Protein AF-0000000067515926 (afdb_homodimer)

Structure (mmCIF, N/CA/C/O backbone):
data_AF-0000000067515926-model_v1
#
loop_
_entity.id
_entity.type
_entity.pdbx_description
1 polymer 'PilT protein'
#
loop_
_atom_site.group_PDB
_atom_site.id
_atom_site.type_symbol
_atom_site.label_atom_id
_atom_site.label_alt_id
_atom_site.label_comp_id
_atom_site.label_asym_id
_atom_site.label_entity_id
_atom_site.label_seq_id
_atom_site.pdbx_PDB_ins_code
_atom_site.Cartn_x
_atom_site.Cartn_y
_atom_site.Cartn_z
_atom_site.occupancy
_atom_site.B_iso_or_equiv
_atom_site.auth_seq_id
_atom_site.auth_comp_id
_atom_site.auth_asym_id
_atom_site.auth_atom_id
_atom_site.pdbx_PDB_model_num
ATOM 1 N N . MET A 1 1 ? -47.188 8.523 -15.188 1 33.34 1 MET A N 1
ATOM 2 C CA . MET A 1 1 ? -45.969 7.988 -15.773 1 33.34 1 MET A CA 1
ATOM 3 C C . MET A 1 1 ? -44.781 8.164 -14.82 1 33.34 1 MET A C 1
ATOM 5 O O . MET A 1 1 ? -44.312 9.281 -14.609 1 33.34 1 MET A O 1
ATOM 9 N N . ARG A 1 2 ? -44.75 7.379 -13.656 1 42 2 ARG A N 1
ATOM 10 C CA . ARG A 1 2 ? -43.719 7.395 -12.617 1 42 2 ARG A CA 1
ATOM 11 C C . ARG A 1 2 ? -42.375 7.059 -13.195 1 42 2 ARG A C 1
ATOM 13 O O . ARG A 1 2 ? -42.188 6.035 -13.867 1 42 2 ARG A O 1
ATOM 20 N N . CYS A 1 3 ? -41.5 8.039 -13.547 1 39.59 3 CYS A N 1
ATOM 21 C CA . CYS A 1 3 ? -40.125 7.938 -14.008 1 39.59 3 CYS A CA 1
ATOM 22 C C . CYS A 1 3 ? -39.281 7.125 -13.031 1 39.59 3 CYS A C 1
ATOM 24 O O . CYS A 1 3 ? -39.094 7.52 -11.875 1 39.59 3 CYS A O 1
ATOM 26 N N . LEU A 1 4 ? -39.25 5.848 -13.078 1 40.62 4 LEU A N 1
ATOM 27 C CA . LEU A 1 4 ? -38.375 4.941 -12.344 1 40.62 4 LEU A CA 1
ATOM 28 C C . LEU A 1 4 ? -36.938 5.27 -12.609 1 40.62 4 LEU A C 1
ATOM 30 O O . LEU A 1 4 ? -36.438 5.109 -13.734 1 40.62 4 LEU A O 1
ATOM 34 N N . TRP A 1 5 ? -36.344 6.309 -11.992 1 41.41 5 TRP A N 1
ATOM 35 C CA . TRP A 1 5 ? -34.938 6.637 -12.039 1 41.41 5 TRP A CA 1
ATOM 36 C C . TRP A 1 5 ? -34.094 5.457 -11.578 1 41.41 5 TRP A C 1
ATOM 38 O O . TRP A 1 5 ? -34.219 4.996 -10.438 1 41.41 5 TRP A O 1
ATOM 48 N N . LEU A 1 6 ? -33.688 4.586 -12.477 1 37 6 LEU A N 1
ATOM 49 C CA . LEU A 1 6 ? -32.75 3.498 -12.281 1 37 6 LEU A CA 1
ATOM 50 C C . LEU A 1 6 ? -31.422 4.023 -11.742 1 37 6 LEU A C 1
ATOM 52 O O . LEU A 1 6 ? -30.734 4.797 -12.414 1 37 6 LEU A O 1
ATOM 56 N N . VAL A 1 7 ? -31.266 4.152 -10.508 1 36.84 7 VAL A N 1
ATOM 57 C CA . VAL A 1 7 ? -29.984 4.445 -9.859 1 36.84 7 VAL A CA 1
ATOM 58 C C . VAL A 1 7 ? -28.984 3.352 -10.195 1 36.84 7 VAL A C 1
ATOM 60 O O . VAL A 1 7 ? -29.125 2.205 -9.766 1 36.84 7 VAL A O 1
ATOM 63 N N . LEU A 1 8 ? -28.453 3.367 -11.406 1 33.5 8 LEU A N 1
ATOM 64 C CA . LEU A 1 8 ? -27.312 2.529 -11.727 1 33.5 8 LEU A CA 1
ATOM 65 C C . LEU A 1 8 ? -26.172 2.768 -10.742 1 33.5 8 LEU A C 1
ATOM 67 O O . LEU A 1 8 ? -25.516 3.818 -10.781 1 33.5 8 LEU A O 1
ATOM 71 N N . ALA A 1 9 ? -26.25 2.35 -9.516 1 35.91 9 ALA A N 1
ATOM 72 C CA . ALA A 1 9 ? -25.188 2.336 -8.508 1 35.91 9 ALA A CA 1
ATOM 73 C C . ALA A 1 9 ? -23.859 1.909 -9.117 1 35.91 9 ALA A C 1
ATOM 75 O O . ALA A 1 9 ? -23.781 0.909 -9.836 1 35.91 9 ALA A O 1
ATOM 76 N N . LEU A 1 10 ? -22.906 2.742 -9.383 1 37.09 10 LEU A N 1
ATOM 77 C CA . LEU A 1 10 ? -21.5 2.719 -9.766 1 37.09 10 LEU A CA 1
ATOM 78 C C . LEU A 1 10 ? -20.75 1.61 -9.031 1 37.09 10 LEU A C 1
ATOM 80 O O . LEU A 1 10 ? -19.969 1.884 -8.125 1 37.09 10 LEU A O 1
ATOM 84 N N . SER A 1 11 ? -21.312 0.416 -8.688 1 39.16 11 SER A N 1
ATOM 85 C CA . SER A 1 11 ? -20.688 -0.788 -8.141 1 39.16 11 SER A CA 1
ATOM 86 C C . SER A 1 11 ? -19.578 -1.301 -9.062 1 39.16 11 SER A C 1
ATOM 88 O O . SER A 1 11 ? -19.062 -2.396 -8.859 1 39.16 11 SER A O 1
ATOM 90 N N . ALA A 1 12 ? -19.203 -0.653 -10.086 1 38.06 12 ALA A N 1
ATOM 91 C CA . ALA A 1 12 ? -18.469 -1.291 -11.164 1 38.06 12 ALA A CA 1
ATOM 92 C C . ALA A 1 12 ? -17.047 -1.634 -10.719 1 38.06 12 ALA A C 1
ATOM 94 O O . ALA A 1 12 ? -16.516 -2.693 -11.07 1 38.06 12 ALA A O 1
ATOM 95 N N . PRO A 1 13 ? -16.328 -0.719 -10.188 1 44.69 13 PRO A N 1
ATOM 96 C CA . PRO A 1 13 ? -14.906 -1.067 -10.07 1 44.69 13 PRO A CA 1
ATOM 97 C C . PRO A 1 13 ? -14.664 -2.264 -9.156 1 44.69 13 PRO A C 1
ATOM 99 O O . PRO A 1 13 ? -13.781 -3.082 -9.422 1 44.69 13 PRO A O 1
ATOM 102 N N . MET A 1 14 ? -15.367 -2.338 -8.023 1 48.22 14 MET A N 1
ATOM 103 C CA . MET A 1 14 ? -15.219 -3.484 -7.133 1 48.22 14 MET A CA 1
ATOM 104 C C . MET A 1 14 ? -15.625 -4.777 -7.832 1 48.22 14 MET A C 1
ATOM 106 O O . MET A 1 14 ? -15.008 -5.824 -7.625 1 48.22 14 MET A O 1
ATOM 110 N N . GLN A 1 15 ? -16.641 -4.695 -8.688 1 47.97 15 GLN A N 1
ATOM 111 C CA . GLN A 1 15 ? -17.125 -5.891 -9.375 1 47.97 15 GLN A CA 1
ATOM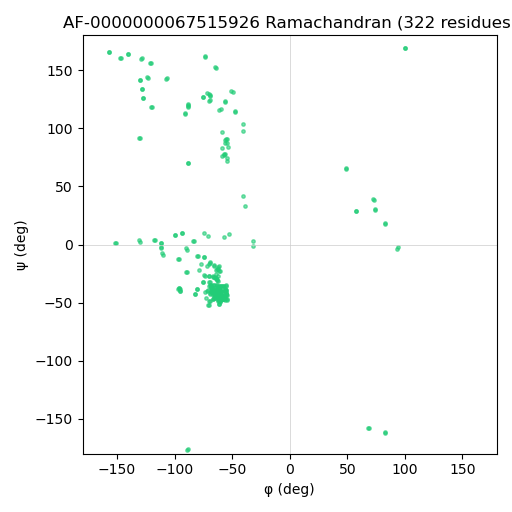 112 C C . GLN A 1 15 ? -16.094 -6.406 -10.367 1 47.97 15 GLN A C 1
ATOM 114 O O . GLN A 1 15 ? -15.867 -7.613 -10.469 1 47.97 15 GLN A O 1
ATOM 119 N N . ALA A 1 16 ? -15.469 -5.496 -11.039 1 49.69 16 ALA A N 1
ATOM 120 C CA . ALA A 1 16 ? -14.477 -5.91 -12.023 1 49.69 16 ALA A CA 1
ATOM 121 C C . ALA A 1 16 ? -13.281 -6.574 -11.344 1 49.69 16 ALA A C 1
ATOM 123 O O . ALA A 1 16 ? -12.75 -7.574 -11.844 1 49.69 16 ALA A O 1
ATOM 124 N N . SER A 1 17 ? -13.047 -6.172 -10.055 1 64.81 17 SER A N 1
ATOM 125 C CA . SER A 1 17 ? -11.93 -6.773 -9.32 1 64.81 17 SER A CA 1
ATOM 126 C C . SER A 1 17 ? -12.266 -8.195 -8.883 1 64.81 17 SER A C 1
ATOM 128 O O . SER A 1 17 ? -11.414 -9.086 -8.969 1 64.81 17 SER A O 1
ATOM 130 N N . ALA A 1 18 ? -13.484 -8.398 -8.742 1 78.19 18 ALA A N 1
ATOM 131 C CA . ALA A 1 18 ? -13.883 -9.719 -8.242 1 78.19 18 ALA A CA 1
ATOM 132 C C . ALA A 1 18 ? -13.758 -10.773 -9.344 1 78.19 18 ALA A C 1
ATOM 134 O O . ALA A 1 18 ? -13.336 -11.898 -9.078 1 78.19 18 ALA A O 1
ATOM 135 N N . PHE A 1 19 ? -13.969 -10.438 -10.562 1 86.69 19 PHE A N 1
ATOM 136 C CA . PHE A 1 19 ? -13.898 -11.359 -11.688 1 86.69 19 PHE A CA 1
ATOM 137 C C . PHE A 1 19 ? -12.461 -11.812 -11.93 1 86.69 19 PHE A C 1
ATOM 139 O O . PHE A 1 19 ? -12.219 -12.992 -12.195 1 86.69 19 PHE A O 1
ATOM 146 N N . CYS A 1 20 ? -11.5 -10.992 -11.75 1 95.31 20 CYS A N 1
ATOM 147 C CA . CYS A 1 20 ? -10.102 -11.328 -11.977 1 95.31 20 CYS A CA 1
ATOM 148 C C . CYS A 1 20 ? -9.625 -12.367 -10.969 1 95.31 20 CYS A C 1
ATOM 150 O O . CYS A 1 20 ? -8.898 -13.297 -11.328 1 95.31 20 CYS A O 1
ATOM 152 N N . PHE A 1 21 ? -10.094 -12.234 -9.758 1 98 21 PHE A N 1
ATOM 153 C CA . PHE A 1 21 ? -9.695 -13.172 -8.719 1 98 21 PHE A CA 1
ATOM 154 C C . PHE A 1 21 ? -10.344 -14.539 -8.945 1 98 21 PHE A C 1
ATOM 156 O O . PHE A 1 21 ? -9.711 -15.57 -8.719 1 98 21 PHE A O 1
ATOM 163 N N . GLN A 1 22 ? -11.578 -14.562 -9.344 1 97.56 22 GLN A N 1
ATOM 164 C CA . GLN A 1 22 ? -12.273 -15.812 -9.625 1 97.56 22 GLN A CA 1
ATOM 165 C C . GLN A 1 22 ? -11.578 -16.578 -10.75 1 97.56 22 GLN A C 1
ATOM 167 O O . GLN A 1 22 ? -11.336 -17.781 -10.633 1 97.56 22 GLN A O 1
ATOM 172 N N . GLU A 1 23 ? -11.281 -15.922 -11.812 1 97.75 23 GLU A N 1
ATOM 173 C CA . GLU A 1 23 ? -10.633 -16.562 -12.953 1 97.75 23 GLU A CA 1
ATOM 174 C C . GLU A 1 23 ? -9.258 -17.109 -12.578 1 97.75 23 GLU A C 1
ATOM 176 O O . GLU A 1 23 ? -8.906 -18.219 -12.953 1 97.75 23 GLU A O 1
ATOM 181 N N . ALA A 1 24 ? -8.492 -16.328 -11.859 1 98.44 24 ALA A N 1
ATOM 182 C CA . ALA A 1 24 ? -7.16 -16.766 -11.438 1 98.44 24 ALA A CA 1
ATOM 183 C C . ALA A 1 24 ? -7.242 -17.969 -10.5 1 98.44 24 ALA A C 1
ATOM 185 O O . ALA A 1 24 ? -6.457 -18.906 -10.625 1 98.44 24 ALA A O 1
ATOM 186 N N . GLY A 1 25 ? -8.18 -17.844 -9.562 1 98.31 25 GLY A N 1
ATOM 187 C CA . GLY A 1 25 ? -8.383 -18.969 -8.664 1 98.31 25 GLY A CA 1
ATOM 188 C C . GLY A 1 25 ? -8.688 -20.266 -9.383 1 98.31 25 GLY A C 1
ATOM 189 O O . GLY A 1 25 ? -8.133 -21.312 -9.047 1 98.31 25 GLY A O 1
ATOM 190 N N . GLN A 1 26 ? -9.562 -20.172 -10.32 1 97.75 26 GLN A N 1
ATOM 191 C CA . GLN A 1 26 ? -9.93 -21.344 -11.109 1 97.75 26 GLN A CA 1
ATOM 192 C C . GLN A 1 26 ? -8.727 -21.891 -11.883 1 97.75 26 GLN A C 1
ATOM 194 O O . GLN A 1 26 ? -8.492 -23.094 -11.906 1 97.75 26 GLN A O 1
ATOM 199 N N . ARG A 1 27 ? -7.977 -21.078 -12.43 1 98.25 27 ARG A N 1
ATOM 200 C CA . ARG A 1 27 ? -6.859 -21.484 -13.281 1 98.25 27 ARG A CA 1
ATOM 201 C C . ARG A 1 27 ? -5.773 -22.172 -12.469 1 98.25 27 ARG A C 1
ATOM 203 O O . ARG A 1 27 ? -5.195 -23.172 -12.914 1 98.25 27 ARG A O 1
ATOM 210 N N . TYR A 1 28 ? -5.543 -21.672 -11.266 1 98.44 28 TYR A N 1
ATOM 211 C CA . TYR A 1 28 ? -4.367 -22.141 -10.547 1 98.44 28 TYR A CA 1
ATOM 212 C C . TYR A 1 28 ? -4.766 -22.969 -9.328 1 98.44 28 TYR A C 1
ATOM 214 O O . TYR A 1 28 ? -3.91 -23.375 -8.539 1 98.44 28 TYR A O 1
ATOM 222 N N . GLY A 1 29 ? -6.047 -23.141 -9.141 1 97.38 29 GLY A N 1
ATOM 223 C CA . GLY A 1 29 ? -6.52 -24 -8.07 1 97.38 29 GLY A CA 1
ATOM 224 C C . GLY A 1 29 ? -6.332 -23.406 -6.695 1 97.38 29 GLY A C 1
ATOM 225 O O . GLY A 1 29 ? -5.922 -24.094 -5.758 1 97.38 29 GLY A O 1
ATOM 226 N N . VAL A 1 30 ? -6.562 -22.109 -6.598 1 97.62 30 VAL A N 1
ATOM 227 C CA . VAL A 1 30 ? -6.453 -21.422 -5.32 1 97.62 30 VAL A CA 1
ATOM 228 C C . VAL A 1 30 ? -7.766 -20.703 -5.008 1 97.62 30 VAL A C 1
ATOM 230 O O . VAL A 1 30 ? -8.461 -20.25 -5.914 1 97.62 30 VAL A O 1
ATOM 233 N N . ASP A 1 31 ? -8.141 -20.672 -3.775 1 97.12 31 ASP A N 1
ATOM 234 C CA . ASP A 1 31 ? -9.344 -19.984 -3.336 1 97.12 31 ASP A CA 1
ATOM 235 C C . ASP A 1 31 ? -9.328 -18.516 -3.756 1 97.12 31 ASP A C 1
ATOM 237 O O . ASP A 1 31 ? -8.445 -17.75 -3.348 1 97.12 31 ASP A O 1
ATOM 241 N N . PRO A 1 32 ? -10.352 -18.094 -4.5 1 97.69 32 PRO A N 1
ATOM 242 C CA . PRO A 1 32 ? -10.359 -16.703 -4.965 1 97.69 32 PRO A CA 1
ATOM 243 C C . PRO A 1 32 ? -10.43 -15.695 -3.82 1 97.69 32 PRO A C 1
ATOM 245 O O . PRO A 1 32 ? -9.883 -14.594 -3.926 1 97.69 32 PRO A O 1
ATOM 248 N N . VAL A 1 33 ? -11.078 -16.062 -2.705 1 97.69 33 VAL A N 1
ATOM 249 C CA . VAL A 1 33 ? -11.164 -15.164 -1.559 1 97.69 33 VAL A CA 1
ATOM 250 C C . VAL A 1 33 ? -9.781 -15.008 -0.917 1 97.69 33 VAL A C 1
ATOM 252 O O . VAL A 1 33 ? -9.43 -13.93 -0.437 1 97.69 33 VAL A O 1
AT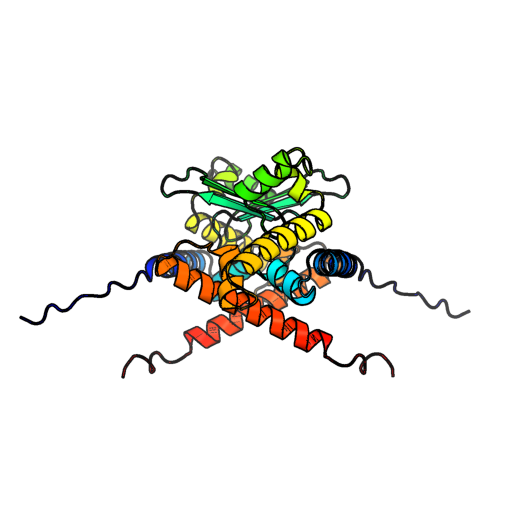OM 255 N N . LEU A 1 34 ? -9.055 -16.062 -0.942 1 98.19 34 LEU A N 1
ATOM 256 C CA . LEU A 1 34 ? -7.684 -15.992 -0.44 1 98.19 34 LEU A CA 1
ATOM 257 C C . LEU A 1 34 ? -6.828 -15.078 -1.307 1 98.19 34 LEU A C 1
ATOM 259 O O . LEU A 1 34 ? -6.051 -14.273 -0.788 1 98.19 34 LEU A O 1
ATOM 263 N N . LEU A 1 35 ? -6.965 -15.188 -2.613 1 98.44 35 LEU A N 1
ATOM 264 C CA . LEU A 1 35 ? -6.234 -14.305 -3.52 1 98.44 35 LEU A CA 1
ATOM 265 C C . LEU A 1 35 ? -6.602 -12.844 -3.273 1 98.44 35 LEU A C 1
ATOM 267 O O . LEU A 1 35 ? -5.73 -11.977 -3.268 1 98.44 35 LEU A O 1
ATOM 271 N N . GLN A 1 36 ? -7.855 -12.648 -3.057 1 97.88 36 GLN A N 1
ATOM 272 C CA . GLN A 1 36 ? -8.312 -11.297 -2.754 1 97.88 36 GLN A CA 1
ATOM 273 C C . GLN A 1 36 ? -7.695 -10.789 -1.453 1 97.88 36 GLN A C 1
ATOM 275 O O . GLN A 1 36 ? -7.266 -9.633 -1.372 1 97.88 36 GLN A O 1
ATOM 280 N N . ALA A 1 37 ? -7.652 -11.625 -0.453 1 97.75 37 ALA A N 1
ATOM 281 C CA . ALA A 1 37 ? -7.055 -11.258 0.828 1 97.75 37 ALA A CA 1
ATOM 282 C C . ALA A 1 37 ? -5.582 -10.883 0.66 1 97.75 37 ALA A C 1
ATOM 284 O O . ALA A 1 37 ? -5.113 -9.906 1.25 1 97.75 37 ALA A O 1
ATOM 285 N N . ILE A 1 38 ? -4.91 -11.625 -0.164 1 98.31 38 ILE A N 1
ATOM 286 C CA . ILE A 1 38 ? -3.506 -11.336 -0.432 1 98.31 38 ILE A CA 1
ATOM 287 C C . ILE A 1 38 ? -3.385 -10 -1.16 1 98.31 38 ILE A C 1
ATOM 289 O O . ILE A 1 38 ? -2.547 -9.172 -0.807 1 98.31 38 ILE A O 1
ATOM 293 N N . GLY A 1 39 ? -4.176 -9.766 -2.182 1 97.31 39 GLY A N 1
ATOM 294 C CA . GLY A 1 39 ? -4.156 -8.484 -2.883 1 97.31 39 GLY A CA 1
ATOM 295 C C . GLY A 1 39 ? -4.371 -7.297 -1.968 1 97.31 39 GLY A C 1
ATOM 296 O O . GLY A 1 39 ? -3.695 -6.277 -2.1 1 97.31 39 GLY A O 1
ATOM 297 N N . ILE A 1 40 ? -5.332 -7.418 -1.052 1 94.31 40 ILE A N 1
ATOM 298 C CA . ILE A 1 40 ? -5.602 -6.367 -0.077 1 94.31 40 ILE A CA 1
ATOM 299 C C . ILE A 1 40 ? -4.375 -6.156 0.806 1 94.31 40 ILE A C 1
ATOM 301 O O . ILE A 1 40 ? -3.955 -5.02 1.031 1 94.31 40 ILE A O 1
ATOM 305 N N . GLN A 1 41 ? -3.814 -7.23 1.318 1 94.81 41 GLN A N 1
ATOM 306 C CA . GLN A 1 41 ? -2.625 -7.141 2.16 1 94.81 41 GLN A CA 1
ATOM 307 C C . GLN A 1 41 ? -1.466 -6.492 1.406 1 94.81 41 GLN A C 1
ATOM 309 O O . GLN A 1 41 ? -0.7 -5.719 1.981 1 94.81 41 GLN A O 1
ATOM 314 N N . GLU A 1 42 ? -1.378 -6.766 0.123 1 94.88 42 GLU A N 1
ATOM 315 C CA . GLU A 1 42 ? -0.223 -6.379 -0.683 1 94.88 42 GLU A CA 1
ATOM 316 C C . GLU A 1 42 ? -0.31 -4.918 -1.104 1 94.88 42 GLU A C 1
ATOM 318 O O . GLU A 1 42 ? 0.699 -4.207 -1.12 1 94.88 42 GLU A O 1
ATOM 323 N N . SER A 1 43 ? -1.503 -4.438 -1.426 1 93.88 43 SER A N 1
ATOM 324 C CA . SER A 1 43 ? -1.563 -3.111 -2.035 1 93.88 43 SER A CA 1
ATOM 325 C C . SER A 1 43 ? -2.885 -2.418 -1.723 1 93.88 43 SER A C 1
ATOM 327 O O . SER A 1 43 ? -3.145 -1.316 -2.211 1 93.88 43 SER A O 1
ATOM 329 N N . LYS A 1 44 ? -3.742 -3.055 -0.962 1 90.44 44 LYS A N 1
ATOM 330 C CA . LYS A 1 44 ? -5.121 -2.596 -0.827 1 90.44 44 LYS A CA 1
ATOM 331 C C . LYS A 1 44 ? -5.816 -2.535 -2.186 1 90.44 44 LYS A C 1
ATOM 333 O O . LYS A 1 44 ? -6.602 -1.622 -2.447 1 90.44 44 LYS A O 1
ATOM 338 N N . LEU A 1 45 ? -5.398 -3.398 -3.139 1 93.56 45 LEU A N 1
ATOM 339 C CA . LEU A 1 45 ? -5.98 -3.646 -4.453 1 93.56 45 LEU A CA 1
ATOM 340 C C . LEU A 1 45 ? -5.684 -2.492 -5.406 1 93.56 45 LEU A C 1
ATOM 342 O O . LEU A 1 45 ? -6.477 -2.207 -6.309 1 93.56 45 LEU A O 1
ATOM 346 N N . GLN A 1 46 ? -4.531 -1.81 -5.195 1 91.94 46 GLN A N 1
ATOM 347 C CA . GLN A 1 46 ? -4.164 -0.679 -6.043 1 91.94 46 GLN A CA 1
ATOM 348 C C . GLN A 1 46 ? -3.379 -1.141 -7.27 1 91.94 46 GLN A C 1
ATOM 350 O O . GLN A 1 46 ? -2.238 -1.59 -7.145 1 91.94 46 GLN A O 1
ATOM 355 N N . PRO A 1 47 ? -3.912 -0.901 -8.492 1 94.38 47 PRO A N 1
ATOM 356 C CA . PRO A 1 47 ? -3.229 -1.415 -9.68 1 94.38 47 PRO A CA 1
ATOM 357 C C . PRO A 1 47 ? -1.912 -0.695 -9.961 1 94.38 47 PRO A C 1
ATOM 359 O O . PRO A 1 47 ? -1.001 -1.276 -10.555 1 94.38 47 PRO A O 1
ATOM 362 N N . GLY A 1 48 ? -1.771 0.523 -9.555 1 95.19 48 GLY A N 1
ATOM 363 C CA . GLY A 1 48 ? -0.573 1.299 -9.836 1 95.19 48 GLY A CA 1
ATOM 364 C C . GLY A 1 48 ? 0.458 1.226 -8.727 1 95.19 48 GLY A C 1
ATOM 365 O O . GLY A 1 48 ? 1.468 1.932 -8.766 1 95.19 48 GLY A O 1
ATOM 366 N N . ALA A 1 49 ? 0.301 0.36 -7.75 1 96.19 49 ALA A N 1
ATOM 367 C CA . ALA A 1 49 ? 1.189 0.272 -6.598 1 96.19 49 ALA A CA 1
ATOM 368 C C . ALA A 1 49 ? 2.562 -0.261 -7 1 96.19 49 ALA A C 1
ATOM 370 O O . ALA A 1 49 ? 2.662 -1.282 -7.684 1 96.19 49 ALA A O 1
ATOM 371 N N . VAL A 1 50 ? 3.615 0.47 -6.621 1 97.44 50 VAL A N 1
ATOM 372 C CA . VAL A 1 50 ? 5.012 0.08 -6.801 1 97.44 50 VAL A CA 1
ATOM 373 C C . VAL A 1 50 ? 5.754 0.188 -5.469 1 97.44 50 VAL A C 1
ATOM 375 O O . VAL A 1 50 ? 5.562 1.149 -4.723 1 97.44 50 VAL A O 1
ATOM 378 N N . ASN A 1 51 ? 6.492 -0.774 -5.16 1 96.44 51 ASN A N 1
ATOM 379 C CA . ASN A 1 51 ? 7.344 -0.717 -3.979 1 96.44 51 ASN A CA 1
ATOM 380 C C . ASN A 1 51 ? 8.82 -0.875 -4.344 1 96.44 51 ASN A C 1
ATOM 382 O O . ASN A 1 51 ? 9.219 -1.901 -4.895 1 96.44 51 ASN A O 1
ATOM 386 N N . LEU A 1 52 ? 9.609 0.132 -4.059 1 95.81 52 LEU A N 1
ATOM 387 C CA . LEU A 1 52 ? 11.047 0.094 -4.301 1 95.81 52 LEU A CA 1
ATOM 388 C C . LEU A 1 52 ? 11.789 -0.435 -3.078 1 95.81 52 LEU A C 1
ATOM 390 O O . LEU A 1 52 ? 11.797 0.204 -2.023 1 95.81 52 LEU A O 1
ATOM 394 N N . ASN A 1 53 ? 12.375 -1.586 -3.201 1 92.56 53 ASN A N 1
ATOM 395 C CA . ASN A 1 53 ? 13.195 -2.166 -2.143 1 92.56 53 ASN A CA 1
ATOM 396 C C . ASN A 1 53 ? 14.648 -1.72 -2.25 1 92.56 53 ASN A C 1
ATOM 398 O O . ASN A 1 53 ? 15.312 -1.994 -3.25 1 92.56 53 ASN A O 1
ATOM 402 N N . ARG A 1 54 ? 15.117 -1.074 -1.201 1 90.56 54 ARG A N 1
ATOM 403 C CA . ARG A 1 54 ? 16.453 -0.475 -1.248 1 90.56 54 ARG A CA 1
ATOM 404 C C . ARG A 1 54 ? 17.359 -1.058 -0.165 1 90.56 54 ARG A C 1
ATOM 406 O O . ARG A 1 54 ? 16.859 -1.573 0.844 1 90.56 54 ARG A O 1
ATOM 413 N N . ASP A 1 55 ? 18.641 -0.957 -0.447 1 89.19 55 ASP A N 1
ATOM 414 C CA . ASP A 1 55 ? 19.594 -1.313 0.602 1 89.19 55 ASP A CA 1
ATOM 415 C C . ASP A 1 55 ? 19.922 -0.108 1.481 1 89.19 55 ASP A C 1
ATOM 417 O O . ASP A 1 55 ? 19.312 0.952 1.342 1 89.19 55 ASP A O 1
ATOM 421 N N . SER A 1 56 ? 20.844 -0.35 2.398 1 84.56 56 SER A N 1
ATOM 422 C CA . SER A 1 56 ? 21.156 0.663 3.398 1 84.56 56 SER A CA 1
ATOM 423 C C . SER A 1 56 ? 21.75 1.909 2.752 1 84.56 56 SER A C 1
ATOM 425 O O . SER A 1 56 ? 21.719 2.994 3.336 1 84.56 56 SER A O 1
ATOM 427 N N . SER A 1 57 ? 22.297 1.808 1.573 1 86.38 57 SER A N 1
ATOM 428 C CA . SER A 1 57 ? 22.906 2.941 0.878 1 86.38 57 SER A CA 1
ATOM 429 C C . SER A 1 57 ? 21.875 3.67 0.02 1 86.38 57 SER A C 1
ATOM 431 O O . SER A 1 57 ? 22.188 4.688 -0.604 1 86.38 57 SER A O 1
ATOM 433 N N . GLY A 1 58 ? 20.688 3.15 -0.037 1 85.69 58 GLY A N 1
ATOM 434 C CA . GLY A 1 58 ? 19.625 3.775 -0.821 1 85.69 58 GLY A CA 1
ATOM 435 C C . GLY A 1 58 ? 19.516 3.211 -2.225 1 85.69 58 GLY A C 1
ATOM 436 O O . GLY A 1 58 ? 18.641 3.609 -2.99 1 85.69 58 GLY A O 1
ATOM 437 N N . LYS A 1 59 ? 20.406 2.283 -2.541 1 90.88 59 LYS A N 1
ATOM 438 C CA . LYS A 1 59 ? 20.375 1.659 -3.861 1 90.88 59 LYS A CA 1
ATOM 439 C C . LYS A 1 59 ? 19.188 0.718 -3.992 1 90.88 59 LYS A C 1
ATOM 441 O O . LYS A 1 59 ? 18.922 -0.092 -3.1 1 90.88 59 LYS A O 1
ATOM 446 N N . VAL A 1 60 ? 18.391 0.837 -5.078 1 92.44 60 VAL A N 1
ATOM 447 C CA . VAL A 1 60 ? 17.25 -0.033 -5.312 1 92.44 60 VAL A CA 1
ATOM 448 C C . VAL A 1 60 ? 17.734 -1.442 -5.648 1 92.44 60 VAL A C 1
ATOM 450 O O . VAL A 1 60 ? 18.469 -1.638 -6.621 1 92.44 60 VAL A O 1
ATOM 453 N N . LEU A 1 61 ? 17.266 -2.377 -4.875 1 92.81 61 LEU A N 1
ATOM 454 C CA . LEU A 1 61 ? 17.625 -3.777 -5.066 1 92.81 61 LEU A CA 1
ATOM 455 C C . LEU A 1 61 ? 16.578 -4.5 -5.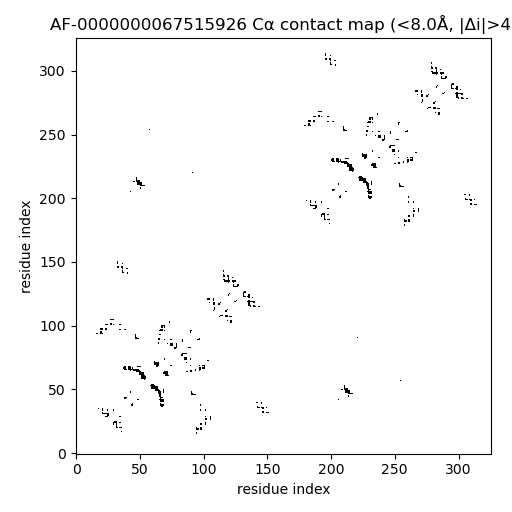902 1 92.81 61 LEU A C 1
ATOM 457 O O . LEU A 1 61 ? 16.906 -5.367 -6.715 1 92.81 61 LEU A O 1
ATOM 461 N N . SER A 1 62 ? 15.375 -4.207 -5.656 1 95.25 62 SER A N 1
ATOM 462 C CA . SER A 1 62 ? 14.258 -4.801 -6.391 1 95.25 62 SER A CA 1
ATOM 463 C C . SER A 1 62 ? 13.016 -3.92 -6.316 1 95.25 62 SER A C 1
ATOM 465 O O . SER A 1 62 ? 12.984 -2.941 -5.566 1 95.25 62 SER A O 1
ATOM 467 N N . THR A 1 63 ? 12.117 -4.246 -7.18 1 97.5 63 THR A N 1
ATOM 468 C CA . THR A 1 63 ? 10.836 -3.549 -7.242 1 97.5 63 THR A CA 1
ATOM 469 C C . THR A 1 63 ? 9.68 -4.543 -7.254 1 97.5 63 THR A C 1
ATOM 471 O O . THR A 1 63 ? 9.773 -5.602 -7.883 1 97.5 63 THR A O 1
ATOM 474 N N . ASP A 1 64 ? 8.586 -4.207 -6.551 1 98.19 64 ASP A N 1
ATOM 475 C CA . ASP A 1 64 ? 7.332 -4.961 -6.602 1 98.19 64 ASP A CA 1
ATOM 476 C C . ASP A 1 64 ? 6.262 -4.195 -7.379 1 98.19 64 ASP A C 1
ATOM 478 O O . ASP A 1 64 ? 6.152 -2.975 -7.254 1 98.19 64 ASP A O 1
ATOM 482 N N . TYR A 1 65 ? 5.461 -4.953 -8.133 1 98.5 65 TYR A N 1
ATOM 483 C CA . TYR A 1 65 ? 4.609 -4.277 -9.102 1 98.5 65 TYR A CA 1
ATOM 484 C C . TYR A 1 65 ? 3.152 -4.691 -8.938 1 98.5 65 TYR A C 1
ATOM 486 O O . TYR A 1 65 ? 2.836 -5.883 -8.938 1 98.5 65 TYR A O 1
ATOM 494 N N . GLY A 1 66 ? 2.279 -3.711 -8.781 1 97.56 66 GLY A N 1
ATOM 495 C CA . GLY A 1 66 ? 0.852 -3.865 -9.016 1 97.56 66 GLY A CA 1
ATOM 496 C C . GLY A 1 66 ? 0.113 -4.465 -7.836 1 97.56 66 GLY A C 1
ATOM 497 O O . GLY A 1 66 ? 0.62 -4.457 -6.715 1 97.56 66 GLY A O 1
ATOM 498 N N . VAL A 1 67 ? -1.084 -4.977 -8.078 1 96.94 67 VAL A N 1
ATOM 499 C CA . VAL A 1 67 ? -2.072 -5.414 -7.098 1 96.94 67 VAL A CA 1
ATOM 500 C C . VAL A 1 67 ? -1.473 -6.496 -6.203 1 96.94 67 VAL A C 1
ATOM 502 O O . VAL A 1 67 ? -1.585 -6.43 -4.977 1 96.94 67 VAL A O 1
ATOM 505 N N . MET A 1 68 ? -0.812 -7.395 -6.859 1 98.62 68 MET A N 1
ATOM 506 C CA . MET A 1 68 ? -0.309 -8.547 -6.113 1 98.62 68 MET A CA 1
ATOM 507 C C . MET A 1 68 ? 1.168 -8.375 -5.777 1 98.62 68 MET A C 1
ATOM 509 O O . MET A 1 68 ? 1.82 -9.32 -5.324 1 98.62 68 MET A O 1
ATOM 513 N N . GLN A 1 69 ? 1.687 -7.207 -6.039 1 98.06 69 GLN A N 1
ATOM 514 C CA . GLN A 1 69 ? 3.072 -6.848 -5.758 1 98.06 69 GLN A CA 1
ATOM 515 C C . GLN A 1 69 ? 4.031 -7.918 -6.27 1 98.06 69 GLN A C 1
ATOM 517 O O . GLN A 1 69 ? 4.766 -8.523 -5.488 1 98.06 69 GLN A O 1
ATOM 522 N N . ILE A 1 70 ? 4.098 -8.102 -7.578 1 98.81 70 ILE A N 1
ATOM 523 C CA . ILE A 1 70 ? 4.984 -9.047 -8.242 1 98.81 70 ILE A CA 1
ATOM 524 C C . ILE A 1 70 ? 6.41 -8.508 -8.25 1 98.81 70 ILE A C 1
ATOM 526 O O . ILE A 1 70 ? 6.66 -7.402 -8.742 1 98.81 70 ILE A O 1
ATOM 530 N N . SER A 1 71 ? 7.367 -9.289 -7.773 1 98.12 71 SER A N 1
ATOM 531 C CA . SER A 1 71 ? 8.75 -8.844 -7.641 1 98.12 71 SER A CA 1
ATOM 532 C C . SER A 1 71 ? 9.438 -8.766 -9 1 98.12 71 SER A C 1
ATOM 534 O O . SER A 1 71 ? 9.016 -9.414 -9.953 1 98.12 71 SER A O 1
ATOM 536 N N . THR A 1 72 ? 10.555 -8.016 -9.031 1 98.12 72 THR A N 1
ATOM 537 C CA . THR A 1 72 ? 11.398 -7.922 -10.219 1 98.12 72 THR A CA 1
ATOM 538 C C . THR A 1 72 ? 11.828 -9.312 -10.68 1 98.12 72 THR A C 1
ATOM 540 O O . THR A 1 72 ? 11.859 -9.586 -11.883 1 98.12 72 THR A O 1
ATOM 543 N N . ARG A 1 73 ? 12.133 -10.164 -9.781 1 97.69 73 ARG A N 1
ATOM 544 C CA . ARG A 1 73 ? 12.547 -11.516 -10.133 1 97.69 73 ARG A CA 1
ATOM 545 C C . ARG A 1 73 ? 11.438 -12.25 -10.883 1 97.69 73 ARG A C 1
ATOM 547 O O . ARG A 1 73 ? 11.68 -12.836 -11.938 1 97.69 73 ARG A O 1
ATOM 554 N N . ASN A 1 74 ? 10.266 -12.266 -10.367 1 98.69 74 ASN A N 1
ATOM 555 C CA . ASN A 1 74 ? 9.141 -12.938 -11.023 1 98.69 74 ASN A CA 1
ATOM 556 C C . ASN A 1 74 ? 8.727 -12.211 -12.297 1 98.69 74 ASN A C 1
ATOM 558 O O . ASN A 1 74 ? 8.328 -12.844 -13.273 1 98.69 74 ASN A O 1
ATOM 562 N N . ALA A 1 75 ? 8.812 -10.891 -12.32 1 98.75 75 ALA A N 1
ATOM 563 C CA . ALA A 1 75 ? 8.547 -10.133 -13.539 1 98.75 75 ALA A CA 1
ATOM 564 C C . ALA A 1 75 ? 9.477 -10.57 -14.664 1 98.75 75 ALA A C 1
ATOM 566 O O . ALA A 1 75 ? 9.039 -10.766 -15.805 1 98.75 75 ALA A O 1
ATOM 567 N N . ASN A 1 76 ? 10.703 -10.695 -14.305 1 98.56 76 ASN A N 1
ATOM 568 C CA . ASN A 1 76 ? 11.68 -11.125 -15.297 1 98.56 76 ASN A CA 1
ATOM 569 C C . ASN A 1 76 ? 11.359 -12.516 -15.828 1 98.56 76 ASN A C 1
ATOM 571 O O . ASN A 1 76 ? 11.547 -12.789 -17.016 1 98.56 76 ASN A O 1
ATOM 575 N N . ARG A 1 77 ? 10.875 -13.383 -15 1 98.69 77 ARG A N 1
ATOM 576 C CA . ARG A 1 77 ? 10.469 -14.711 -15.453 1 98.69 77 ARG A CA 1
ATOM 577 C C . ARG A 1 77 ? 9.305 -14.633 -16.438 1 98.69 77 ARG A C 1
ATOM 579 O O . ARG A 1 77 ? 9.281 -15.344 -17.438 1 98.69 77 ARG A O 1
ATOM 586 N N . LEU A 1 78 ? 8.43 -13.797 -16.141 1 98.75 78 LEU A N 1
ATOM 587 C CA . LEU A 1 78 ? 7.289 -13.617 -17.031 1 98.75 78 LEU A CA 1
ATOM 588 C C . LEU A 1 78 ? 7.738 -13.086 -18.391 1 98.75 78 LEU A C 1
ATOM 590 O O . LEU A 1 78 ? 7.195 -13.469 -19.422 1 98.75 78 LEU A O 1
ATOM 594 N N . VAL A 1 79 ? 8.688 -12.188 -18.375 1 98.75 79 VAL A N 1
ATOM 595 C CA . VAL A 1 79 ? 9.25 -11.664 -19.625 1 98.75 79 VAL A CA 1
ATOM 596 C C . VAL A 1 79 ? 9.898 -12.805 -20.406 1 98.75 79 VAL A C 1
ATOM 598 O O . VAL A 1 79 ? 9.664 -12.938 -21.609 1 98.75 79 VAL A O 1
ATOM 601 N N . ARG A 1 80 ? 10.656 -13.625 -19.734 1 98.62 80 ARG A N 1
ATOM 602 C CA . ARG A 1 80 ? 11.336 -14.734 -20.391 1 98.62 80 ARG A CA 1
ATOM 603 C C . ARG A 1 80 ? 10.328 -15.719 -20.984 1 98.62 80 ARG A C 1
ATOM 605 O O . ARG A 1 80 ? 10.602 -16.328 -22.016 1 98.62 80 ARG A O 1
ATOM 612 N N . MET A 1 81 ? 9.211 -15.844 -20.391 1 98.44 81 MET A N 1
ATOM 613 C CA . MET A 1 81 ? 8.164 -16.75 -20.875 1 98.44 81 MET A CA 1
ATOM 614 C C . MET A 1 81 ? 7.379 -16.125 -22.016 1 98.44 81 MET A C 1
ATOM 616 O O . MET A 1 81 ? 6.508 -16.766 -22.609 1 98.44 81 MET A O 1
ATOM 620 N N . GLY A 1 82 ? 7.621 -14.852 -22.234 1 98.19 82 GLY A N 1
ATOM 621 C CA . GLY A 1 82 ? 6.973 -14.156 -23.344 1 98.19 82 GLY A CA 1
ATOM 622 C C . GLY A 1 82 ? 5.57 -13.68 -23 1 98.19 82 GLY A C 1
ATOM 623 O O . GLY A 1 82 ? 4.777 -13.398 -23.906 1 98.19 82 GLY A O 1
ATOM 624 N N . LEU A 1 83 ? 5.27 -13.625 -21.734 1 98.44 83 LEU A N 1
ATOM 625 C CA . LEU A 1 83 ? 3.912 -13.281 -21.312 1 98.44 83 LEU A CA 1
ATOM 626 C C . LEU A 1 83 ? 3.758 -11.773 -21.156 1 98.44 83 LEU A C 1
ATOM 628 O O . LEU A 1 83 ? 2.643 -11.25 -21.219 1 98.44 83 LEU A O 1
ATOM 632 N N . ILE A 1 84 ? 4.898 -11.094 -20.922 1 98.25 84 ILE A N 1
ATOM 633 C CA . ILE A 1 84 ? 4.969 -9.633 -20.906 1 98.25 84 ILE A CA 1
ATOM 634 C C . ILE A 1 84 ? 6.262 -9.172 -21.578 1 98.25 84 ILE A C 1
ATOM 636 O O . ILE A 1 84 ? 7.176 -9.977 -21.797 1 98.25 84 ILE A O 1
ATOM 640 N N . THR A 1 85 ? 6.301 -7.887 -21.922 1 98.06 85 THR A N 1
ATOM 641 C CA . THR A 1 85 ? 7.477 -7.359 -22.594 1 98.06 85 THR A CA 1
ATOM 642 C C . THR A 1 85 ? 8.438 -6.711 -21.609 1 98.06 85 THR A C 1
ATOM 644 O O . THR A 1 85 ? 9.648 -6.766 -21.781 1 98.06 85 THR A O 1
ATOM 647 N N . ARG A 1 86 ? 7.883 -6.055 -20.641 1 97.5 86 ARG A N 1
ATOM 648 C CA . ARG A 1 86 ? 8.656 -5.414 -19.578 1 97.5 86 ARG A CA 1
ATOM 649 C C . ARG A 1 86 ? 7.898 -5.434 -18.266 1 97.5 86 ARG A C 1
ATOM 651 O O . ARG A 1 86 ? 6.68 -5.621 -18.234 1 97.5 86 ARG A O 1
ATOM 658 N N . ALA A 1 87 ? 8.547 -5.266 -17.141 1 97.56 87 ALA A N 1
ATOM 659 C CA . ALA A 1 87 ? 7.969 -5.359 -15.797 1 97.56 87 ALA A CA 1
ATOM 660 C C . ALA A 1 87 ? 6.809 -4.387 -15.633 1 97.56 87 ALA A C 1
ATOM 662 O O . ALA A 1 87 ? 5.801 -4.711 -15 1 97.56 87 ALA A O 1
ATOM 663 N N . GLU A 1 88 ? 6.895 -3.199 -16.25 1 95 88 GLU A N 1
ATOM 664 C CA . GLU A 1 88 ? 5.902 -2.139 -16.094 1 95 88 GLU A CA 1
ATOM 665 C C . GLU A 1 88 ? 4.559 -2.553 -16.688 1 95 88 GLU A C 1
ATOM 667 O O . GLU A 1 88 ? 3.527 -1.948 -16.375 1 95 88 GLU A O 1
ATOM 672 N N . ASP A 1 89 ? 4.57 -3.596 -17.547 1 96.56 89 ASP A N 1
ATOM 673 C CA . ASP A 1 89 ? 3.318 -4.113 -18.078 1 96.56 89 ASP A CA 1
ATOM 674 C C . ASP A 1 89 ? 2.422 -4.648 -16.953 1 96.56 89 ASP A C 1
ATOM 676 O O . ASP A 1 89 ? 1.204 -4.738 -17.125 1 96.56 89 ASP A O 1
ATOM 680 N N . LEU A 1 90 ? 2.961 -4.93 -15.836 1 97.75 90 LEU A N 1
ATOM 681 C CA . LEU A 1 90 ? 2.238 -5.461 -14.688 1 97.75 90 LEU A CA 1
ATOM 682 C C . LEU A 1 90 ? 1.411 -4.371 -14.016 1 97.75 90 LEU A C 1
ATOM 684 O O . LEU A 1 90 ? 0.544 -4.664 -13.188 1 97.75 90 LEU A O 1
ATOM 688 N N . LEU A 1 91 ? 1.655 -3.125 -14.438 1 96.5 91 LEU A N 1
ATOM 689 C CA . LEU A 1 91 ? 0.968 -1.993 -13.828 1 96.5 91 LEU A CA 1
ATOM 690 C C . LEU A 1 91 ? -0.248 -1.585 -14.648 1 96.5 91 LEU A C 1
ATOM 692 O O . LEU A 1 91 ? -1.096 -0.823 -14.18 1 96.5 91 LEU A O 1
ATOM 696 N N . THR A 1 92 ? -0.363 -2.107 -15.898 1 93.44 92 THR A N 1
ATOM 697 C CA . THR A 1 92 ? -1.389 -1.583 -16.797 1 93.44 92 THR A CA 1
ATOM 698 C C . THR A 1 92 ? -2.486 -2.619 -17.031 1 93.44 92 THR A C 1
ATOM 700 O O . THR A 1 92 ? -3.523 -2.311 -17.609 1 93.44 92 THR A O 1
ATOM 703 N N . ASN A 1 93 ? -2.293 -3.797 -16.562 1 93.75 93 ASN A N 1
ATOM 704 C CA . ASN A 1 93 ? -3.289 -4.863 -16.625 1 93.75 93 ASN A CA 1
ATOM 705 C C . ASN A 1 93 ? -3.475 -5.543 -15.273 1 93.75 93 ASN A C 1
ATOM 707 O O . ASN A 1 93 ? -2.801 -6.531 -14.977 1 93.75 93 ASN A O 1
ATOM 711 N N . ALA A 1 94 ? -4.422 -5.016 -14.531 1 95.38 94 ALA A N 1
ATOM 712 C CA . ALA A 1 94 ? -4.633 -5.477 -13.156 1 95.38 94 ALA A CA 1
ATOM 713 C C . ALA A 1 94 ? -5.027 -6.949 -13.133 1 95.38 94 ALA A C 1
ATOM 715 O O . ALA A 1 94 ? -4.582 -7.703 -12.266 1 95.38 94 ALA A O 1
ATOM 716 N N . CYS A 1 95 ? -5.852 -7.367 -14.094 1 96.75 95 CYS A N 1
ATOM 717 C CA . CYS A 1 95 ? -6.27 -8.766 -14.117 1 96.75 95 CYS A CA 1
ATOM 718 C C . CYS A 1 95 ? -5.086 -9.68 -14.406 1 96.75 95 CYS A C 1
ATOM 720 O O . CYS A 1 95 ? -4.965 -10.75 -13.805 1 96.75 95 CYS A O 1
ATOM 722 N N . PHE A 1 96 ? -4.27 -9.297 -15.297 1 98.12 96 PHE A N 1
ATOM 723 C CA . PHE A 1 96 ? -3.084 -10.109 -15.531 1 98.12 96 PHE A CA 1
ATOM 724 C C . PHE A 1 96 ? -2.191 -10.141 -14.297 1 98.12 96 PHE A C 1
ATOM 726 O O . PHE A 1 96 ? -1.604 -11.18 -13.977 1 98.12 96 PHE A O 1
ATOM 733 N N . ASN A 1 97 ? -2.041 -8.984 -13.609 1 98.5 97 ASN A N 1
ATOM 734 C CA . ASN A 1 97 ? -1.263 -8.961 -12.375 1 98.5 97 ASN A CA 1
ATOM 735 C C . ASN A 1 97 ? -1.785 -9.977 -11.359 1 98.5 97 ASN A C 1
ATOM 737 O O . ASN A 1 97 ? -1.004 -10.695 -10.734 1 98.5 97 ASN A O 1
ATOM 741 N N . VAL A 1 98 ? -3.088 -10.086 -11.25 1 98.62 98 VAL A N 1
ATOM 742 C CA . VAL A 1 98 ? -3.719 -11.047 -10.352 1 98.62 98 VAL A CA 1
ATOM 743 C C . VAL A 1 98 ? -3.383 -12.469 -10.797 1 98.62 98 VAL A C 1
ATOM 745 O O . VAL A 1 98 ? -3.053 -13.32 -9.969 1 98.62 98 VAL A O 1
ATOM 748 N N . GLN A 1 99 ? -3.424 -12.727 -12.102 1 98.81 99 GLN A N 1
ATOM 749 C CA . GLN A 1 99 ? -3.025 -14.031 -12.617 1 98.81 99 GLN A CA 1
ATOM 750 C C . GLN A 1 99 ? -1.582 -14.359 -12.242 1 98.81 99 GLN A C 1
ATOM 752 O O . GLN A 1 99 ? -1.277 -15.477 -11.836 1 98.81 99 GLN A O 1
ATOM 757 N N . ALA A 1 100 ? -0.732 -13.383 -12.383 1 98.88 100 ALA A N 1
ATOM 758 C CA . ALA A 1 100 ? 0.676 -13.57 -12.047 1 98.88 100 ALA A CA 1
ATOM 759 C C . ALA A 1 100 ? 0.848 -13.891 -10.562 1 98.88 100 ALA A C 1
ATOM 761 O O . ALA A 1 100 ? 1.633 -14.766 -10.195 1 98.88 100 ALA A O 1
ATOM 762 N N . GLY A 1 101 ? 0.134 -13.141 -9.734 1 98.88 101 GLY A N 1
ATOM 763 C CA . GLY A 1 101 ? 0.19 -13.414 -8.305 1 98.88 101 GLY A CA 1
ATOM 764 C C . GLY A 1 101 ? -0.271 -14.82 -7.953 1 98.88 101 GLY A C 1
ATOM 765 O O . GLY A 1 101 ? 0.35 -15.492 -7.129 1 98.88 101 GLY A O 1
ATOM 766 N N . ALA A 1 102 ? -1.352 -15.266 -8.555 1 98.81 102 ALA A N 1
ATOM 767 C CA . ALA A 1 102 ? -1.848 -16.625 -8.344 1 98.81 102 ALA A CA 1
ATOM 768 C C . ALA A 1 102 ? -0.824 -17.656 -8.797 1 98.81 102 ALA A C 1
ATOM 770 O O . ALA A 1 102 ? -0.625 -18.672 -8.133 1 98.81 102 ALA A O 1
ATOM 771 N N . TRP A 1 103 ? -0.222 -17.406 -9.93 1 98.88 103 TRP A N 1
ATOM 772 C CA . TRP A 1 103 ? 0.829 -18.266 -10.461 1 98.88 103 TRP A CA 1
ATOM 773 C C . TRP A 1 103 ? 1.984 -18.391 -9.477 1 98.88 103 TRP A C 1
ATOM 775 O O . TRP A 1 103 ? 2.447 -19.484 -9.188 1 98.88 103 TRP A O 1
ATOM 785 N N . VAL A 1 104 ? 2.449 -17.297 -8.922 1 98.81 104 VAL A N 1
ATOM 786 C CA . VAL A 1 104 ? 3.531 -17.297 -7.945 1 98.81 104 VAL A CA 1
ATOM 787 C C . VAL A 1 104 ? 3.123 -18.109 -6.719 1 98.81 104 VAL A C 1
ATOM 789 O O . VAL A 1 104 ? 3.873 -18.969 -6.258 1 98.81 104 VAL A O 1
ATOM 792 N N . LEU A 1 105 ? 1.931 -17.812 -6.207 1 98.75 105 LEU A N 1
ATOM 793 C CA . LEU A 1 105 ? 1.458 -18.5 -5.012 1 98.75 105 LEU A CA 1
ATOM 794 C C . LEU A 1 105 ? 1.396 -20.016 -5.246 1 98.75 105 LEU A C 1
ATOM 796 O O . LEU A 1 105 ? 1.843 -20.797 -4.402 1 98.75 105 LEU A O 1
ATOM 800 N N . ALA A 1 106 ? 0.811 -20.422 -6.387 1 98.69 106 ALA A N 1
ATOM 801 C CA . ALA A 1 106 ? 0.682 -21.844 -6.703 1 98.69 106 ALA A CA 1
ATOM 802 C C . ALA A 1 106 ? 2.045 -22.531 -6.699 1 98.69 106 ALA A C 1
ATOM 804 O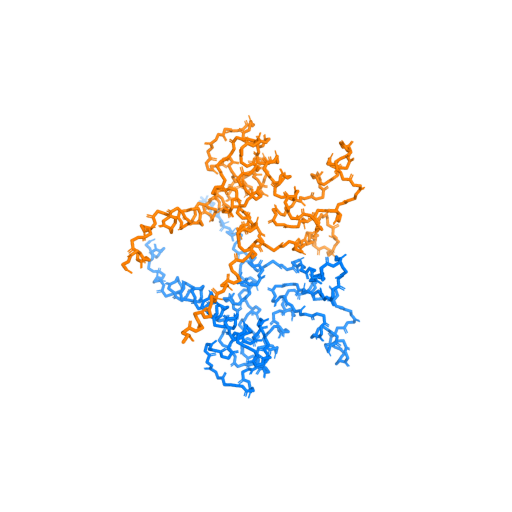 O . ALA A 1 106 ? 2.174 -23.656 -6.219 1 98.69 106 ALA A O 1
ATOM 805 N N . GLN A 1 107 ? 3.016 -21.875 -7.18 1 98.31 107 GLN A N 1
ATOM 806 C CA . GLN A 1 107 ? 4.359 -22.453 -7.188 1 98.31 107 GLN A CA 1
ATOM 807 C C . GLN A 1 107 ? 4.875 -22.656 -5.77 1 98.31 107 GLN A C 1
ATOM 809 O O . GLN A 1 107 ? 5.531 -23.656 -5.484 1 98.31 107 GLN A O 1
ATOM 814 N N . HIS A 1 108 ? 4.648 -21.656 -4.945 1 98.5 108 HIS A N 1
ATOM 815 C CA . HIS A 1 108 ? 5.098 -21.781 -3.564 1 98.5 108 HIS A CA 1
ATOM 816 C C . HIS A 1 108 ? 4.371 -22.922 -2.852 1 98.5 108 HIS A C 1
ATOM 818 O O . HIS A 1 108 ? 5 -23.734 -2.156 1 98.5 108 HIS A O 1
ATOM 824 N N . LEU A 1 109 ? 3.059 -23.031 -3.02 1 98.31 109 LEU A N 1
ATOM 825 C CA . LEU A 1 109 ? 2.266 -24.062 -2.355 1 98.31 109 LEU A CA 1
ATOM 826 C C . LEU A 1 109 ? 2.668 -25.453 -2.834 1 98.31 109 LEU A C 1
ATOM 828 O O . LEU A 1 109 ? 2.592 -26.422 -2.074 1 98.31 109 LEU A O 1
ATOM 832 N N . ARG A 1 110 ? 3.143 -25.547 -4.039 1 97.94 110 ARG A N 1
ATOM 833 C CA . ARG A 1 110 ? 3.637 -26.828 -4.551 1 97.94 110 ARG A CA 1
ATOM 834 C C . ARG A 1 110 ? 4.883 -27.266 -3.799 1 97.94 110 ARG A C 1
ATOM 836 O O . ARG A 1 110 ? 5.109 -28.469 -3.615 1 97.94 110 ARG A O 1
ATOM 843 N N . VAL A 1 111 ? 5.594 -26.375 -3.316 1 98.06 111 VAL A N 1
ATOM 844 C CA . VAL A 1 111 ? 6.859 -26.672 -2.66 1 98.06 111 VAL A CA 1
ATOM 845 C C . VAL A 1 111 ? 6.609 -27.109 -1.219 1 98.06 111 VAL A C 1
ATOM 847 O O . VAL A 1 111 ? 7.211 -28.062 -0.739 1 98.06 111 VAL A O 1
ATOM 850 N N . CYS A 1 112 ? 5.754 -26.484 -0.5 1 98.06 112 CYS A N 1
ATOM 851 C CA . CYS A 1 112 ? 5.73 -26.672 0.944 1 98.06 112 CYS A CA 1
ATOM 852 C C . CYS A 1 112 ? 4.312 -26.969 1.429 1 98.06 112 CYS A C 1
ATOM 854 O O . CYS A 1 112 ? 4.062 -27.016 2.635 1 98.06 112 CYS A O 1
ATOM 856 N N . GLY A 1 113 ? 3.281 -27.078 0.516 1 97.5 113 GLY A N 1
ATOM 857 C CA . GLY A 1 113 ? 1.946 -27.516 0.879 1 97.5 113 GLY A CA 1
ATOM 858 C C . GLY A 1 113 ? 0.958 -26.391 1.046 1 97.5 113 GLY A C 1
ATOM 859 O O . GLY A 1 113 ? 1.351 -25.219 1.094 1 97.5 113 GLY A O 1
ATOM 860 N N . ASN A 1 114 ? -0.312 -26.766 1.152 1 97 114 ASN A N 1
ATOM 861 C CA . ASN A 1 114 ? -1.405 -25.812 1.276 1 97 114 ASN A CA 1
ATOM 862 C C . ASN A 1 114 ? -1.671 -25.453 2.734 1 97 114 ASN A C 1
ATOM 864 O O . ASN A 1 114 ? -2.686 -25.859 3.305 1 97 114 ASN A O 1
ATOM 868 N N . THR A 1 115 ? -0.77 -24.719 3.379 1 97.81 115 THR A N 1
ATOM 869 C CA . THR A 1 115 ? -0.855 -24.297 4.77 1 97.81 115 THR A CA 1
ATOM 870 C C . THR A 1 115 ? -0.633 -22.781 4.895 1 97.81 115 THR A C 1
ATOM 872 O O . THR A 1 115 ? -0.03 -22.172 4.012 1 97.81 115 THR A O 1
ATOM 875 N N . TRP A 1 116 ? -1.066 -22.25 5.973 1 98.12 116 TRP A N 1
ATOM 876 C CA . TRP A 1 116 ? -0.828 -20.844 6.254 1 98.12 116 TRP A CA 1
ATOM 877 C C . TRP A 1 116 ? 0.666 -20.547 6.344 1 98.12 116 TRP A C 1
ATOM 879 O O . TRP A 1 116 ? 1.133 -19.516 5.863 1 98.12 116 TRP A O 1
ATOM 889 N N . ARG A 1 117 ? 1.326 -21.5 7 1 97 117 ARG A N 1
ATOM 890 C CA . ARG A 1 117 ? 2.773 -21.328 7.094 1 97 117 ARG A CA 1
ATOM 891 C C . ARG A 1 117 ? 3.404 -21.219 5.711 1 97 117 ARG A C 1
ATOM 893 O O . ARG A 1 117 ? 4.242 -20.344 5.477 1 97 117 ARG A O 1
ATOM 900 N N . CYS A 1 118 ? 3.078 -22.062 4.797 1 98.44 118 CYS A N 1
ATOM 901 C CA . CYS A 1 118 ? 3.629 -22.016 3.449 1 98.44 118 CYS A CA 1
ATOM 902 C C . CYS A 1 118 ? 3.172 -20.766 2.719 1 98.44 118 CYS A C 1
ATOM 904 O O . CYS A 1 118 ? 3.924 -20.188 1.927 1 98.44 118 CYS A O 1
ATOM 906 N N . LEU A 1 119 ? 1.946 -20.312 2.977 1 98.69 119 LEU A N 1
ATOM 907 C CA . LEU A 1 119 ? 1.437 -19.078 2.367 1 98.69 119 LEU A CA 1
ATOM 908 C C . LEU A 1 119 ? 2.371 -17.906 2.643 1 98.69 119 LEU A C 1
ATOM 910 O O . LEU A 1 119 ? 2.574 -17.062 1.775 1 98.69 119 LEU A O 1
ATOM 914 N N . GLY A 1 120 ? 2.963 -17.906 3.809 1 98.69 120 GLY A N 1
ATOM 915 C CA . GLY A 1 120 ? 3.869 -16.828 4.199 1 98.69 120 GLY A CA 1
ATOM 916 C C . GLY A 1 120 ? 5.074 -16.703 3.287 1 98.69 120 GLY A C 1
ATOM 917 O O . GLY A 1 120 ? 5.707 -15.648 3.225 1 98.69 120 GLY A O 1
ATOM 918 N N . SER A 1 121 ? 5.414 -17.812 2.58 1 98.56 121 SER A N 1
ATOM 919 C CA . SER A 1 121 ? 6.57 -17.781 1.688 1 98.56 121 SER A CA 1
ATOM 920 C C . SER A 1 121 ? 6.312 -16.891 0.479 1 98.56 121 SER A C 1
ATOM 922 O O . SER A 1 121 ? 7.246 -16.516 -0.237 1 98.56 121 SER A O 1
ATOM 924 N N . TYR A 1 122 ? 5.043 -16.547 0.233 1 98.38 122 TYR A N 1
ATOM 925 C CA . TYR A 1 122 ? 4.723 -15.594 -0.822 1 98.38 122 TYR A CA 1
ATOM 926 C C . TYR A 1 122 ? 5.465 -14.281 -0.614 1 98.38 122 TYR A C 1
ATOM 928 O O . TYR A 1 122 ? 5.957 -13.68 -1.572 1 98.38 122 TYR A O 1
ATOM 936 N N . ASN A 1 123 ? 5.602 -13.828 0.57 1 96.31 123 ASN A N 1
ATOM 937 C CA . ASN A 1 123 ? 6.234 -12.578 0.973 1 96.31 123 ASN A CA 1
ATOM 938 C C . ASN A 1 123 ? 7.68 -12.797 1.406 1 96.31 123 ASN A C 1
ATOM 940 O O . ASN A 1 123 ? 8.57 -12.023 1.034 1 96.31 123 ASN A O 1
ATOM 944 N N . ALA A 1 124 ? 7.953 -13.922 2.1 1 96.56 124 ALA A N 1
ATOM 945 C CA . ALA A 1 124 ? 9.227 -14.016 2.805 1 96.56 124 ALA A CA 1
ATOM 946 C C . ALA A 1 124 ? 10.133 -15.07 2.17 1 96.56 124 ALA A C 1
ATOM 948 O O . ALA A 1 124 ? 11.258 -15.281 2.619 1 96.56 124 ALA A O 1
ATOM 949 N N . GLY A 1 125 ? 9.641 -15.734 1.173 1 96.75 125 GLY A N 1
ATOM 950 C CA . GLY A 1 125 ? 10.445 -16.734 0.49 1 96.75 125 GLY A CA 1
ATOM 951 C C . GLY A 1 125 ? 10.742 -17.953 1.348 1 96.75 125 GLY A C 1
ATOM 952 O O . GLY A 1 125 ? 10.039 -18.203 2.328 1 96.75 125 GLY A O 1
ATOM 953 N N . PHE A 1 126 ? 11.828 -18.641 0.951 1 97.38 126 PHE A N 1
ATOM 954 C CA . PHE A 1 126 ? 12.055 -19.953 1.524 1 97.38 126 PHE A CA 1
ATOM 955 C C . PHE A 1 126 ? 13.352 -19.984 2.322 1 97.38 126 PHE A C 1
ATOM 957 O O . PHE A 1 126 ? 13.789 -21.047 2.76 1 97.38 126 PHE A O 1
ATOM 964 N N . ASP A 1 127 ? 14 -18.781 2.416 1 96.44 127 ASP A N 1
ATOM 965 C CA . ASP A 1 127 ? 15.211 -18.734 3.229 1 96.44 127 ASP A CA 1
ATOM 966 C C . ASP A 1 127 ? 14.977 -19.359 4.602 1 96.44 127 ASP A C 1
ATOM 968 O O . ASP A 1 127 ? 14 -19.016 5.281 1 96.44 127 ASP A O 1
ATOM 972 N N . PRO A 1 128 ? 15.828 -20.25 5.074 1 96 128 PRO A N 1
ATOM 973 C CA . PRO A 1 128 ? 15.547 -21.031 6.281 1 96 128 PRO A CA 1
ATOM 974 C C . PRO A 1 128 ? 15.898 -20.266 7.566 1 96 128 PRO A C 1
ATOM 976 O O . PRO A 1 128 ? 15.719 -20.797 8.664 1 96 128 PRO A O 1
ATOM 979 N N . SER A 1 129 ? 16.328 -19.062 7.488 1 97.06 129 SER A N 1
ATOM 980 C CA . SER A 1 129 ? 16.703 -18.312 8.68 1 97.06 129 SER A CA 1
ATOM 981 C C . SER A 1 129 ? 15.5 -18.078 9.594 1 97.06 129 SER A C 1
ATOM 983 O O . SER A 1 129 ? 14.359 -18.016 9.125 1 97.06 129 SER A O 1
ATOM 985 N N . GLN A 1 130 ? 15.781 -17.953 10.844 1 96.81 130 GLN A N 1
ATOM 986 C CA . GLN A 1 130 ? 14.734 -17.688 11.828 1 96.81 130 GLN A CA 1
ATOM 987 C C . GLN A 1 130 ? 14.023 -16.375 11.547 1 96.81 130 GLN A C 1
ATOM 989 O O . GLN A 1 130 ? 12.805 -16.266 11.703 1 96.81 130 GLN A O 1
ATOM 994 N N . ARG A 1 131 ? 14.82 -15.523 11.148 1 95.12 131 ARG A N 1
ATOM 995 C CA . ARG A 1 131 ? 14.25 -14.219 10.828 1 95.12 131 ARG A CA 1
ATOM 996 C C . ARG A 1 131 ? 13.195 -14.328 9.734 1 95.12 131 ARG A C 1
ATOM 998 O O . ARG A 1 131 ? 12.102 -13.781 9.859 1 95.12 131 ARG A O 1
ATOM 1005 N N . GLN A 1 132 ? 13.508 -15.031 8.695 1 96.06 132 GLN A N 1
ATOM 1006 C CA . GLN A 1 132 ? 12.578 -15.172 7.582 1 96.06 132 GLN A CA 1
ATOM 1007 C C . GLN A 1 132 ? 11.375 -16.016 7.977 1 96.06 132 GLN A C 1
ATOM 1009 O O . GLN A 1 132 ? 10.258 -15.781 7.516 1 96.06 132 GLN A O 1
ATOM 1014 N N . GLU A 1 133 ? 11.617 -16.953 8.852 1 97.12 133 GLU A N 1
ATOM 1015 C CA . GLU A 1 133 ? 10.508 -17.75 9.352 1 97.12 133 GLU A CA 1
ATOM 1016 C C . GLU A 1 133 ? 9.5 -16.891 10.109 1 97.12 133 GLU A C 1
ATOM 1018 O O . GLU A 1 133 ? 8.289 -17.031 9.93 1 97.12 133 GLU A O 1
ATOM 1023 N N . GLN A 1 134 ? 9.992 -16.047 10.93 1 97 134 GLN A N 1
ATOM 1024 C CA . GLN A 1 134 ? 9.109 -15.141 11.664 1 97 134 GLN A CA 1
ATOM 1025 C C . GLN A 1 134 ? 8.328 -14.242 10.719 1 97 134 GLN A C 1
ATOM 1027 O O . GLN A 1 134 ? 7.148 -13.977 10.938 1 97 134 GLN A O 1
ATOM 1032 N N . ARG A 1 135 ? 8.992 -13.805 9.695 1 95.62 135 ARG A N 1
ATOM 1033 C CA . ARG A 1 135 ? 8.32 -12.984 8.695 1 95.62 135 ARG A CA 1
ATOM 1034 C C . ARG A 1 135 ? 7.219 -13.766 7.988 1 95.62 135 ARG A C 1
ATOM 1036 O O . ARG A 1 135 ? 6.141 -13.227 7.73 1 95.62 135 ARG A O 1
ATOM 1043 N N . ARG A 1 136 ? 7.488 -15.047 7.695 1 97.75 136 ARG A N 1
ATOM 1044 C CA . ARG A 1 136 ? 6.473 -15.891 7.074 1 97.75 136 ARG A CA 1
ATOM 1045 C C . ARG A 1 136 ? 5.238 -16.016 7.961 1 97.75 136 ARG A C 1
ATOM 1047 O O . ARG A 1 136 ? 4.113 -15.844 7.488 1 97.75 136 ARG A O 1
ATOM 1054 N N . LEU A 1 137 ? 5.453 -16.219 9.148 1 98.12 137 LEU A N 1
ATOM 1055 C CA . LEU A 1 137 ? 4.352 -16.422 10.078 1 98.12 137 LEU A CA 1
ATOM 1056 C C . LEU A 1 137 ? 3.568 -15.125 10.281 1 98.12 137 LEU A C 1
ATOM 1058 O O . LEU A 1 137 ? 2.336 -15.148 10.336 1 98.12 137 LEU A O 1
ATOM 1062 N N . HIS A 1 138 ? 4.273 -14.055 10.406 1 95.56 138 HIS A N 1
ATOM 1063 C CA . HIS A 1 138 ? 3.617 -12.766 10.57 1 95.56 138 HIS A CA 1
ATOM 1064 C C . HIS A 1 138 ? 2.75 -12.422 9.367 1 95.56 138 HIS A C 1
ATOM 1066 O O . HIS A 1 138 ? 1.592 -12.031 9.523 1 95.56 138 HIS A O 1
ATOM 1072 N N . TYR A 1 139 ? 3.332 -12.625 8.211 1 96.94 139 TYR A N 1
ATOM 1073 C CA . TYR A 1 139 ? 2.588 -12.344 6.988 1 96.94 139 TYR A CA 1
ATOM 1074 C C . TYR A 1 139 ? 1.352 -13.234 6.891 1 96.94 139 TYR A C 1
ATOM 1076 O O . TYR A 1 139 ? 0.264 -12.758 6.559 1 96.94 139 TYR A O 1
ATOM 1084 N N . ALA A 1 140 ? 1.548 -14.461 7.145 1 98.56 140 ALA A N 1
ATOM 1085 C CA . ALA A 1 140 ? 0.432 -15.406 7.109 1 98.56 140 ALA A CA 1
ATOM 1086 C C . ALA A 1 140 ? -0.695 -14.953 8.039 1 98.56 140 ALA A C 1
ATOM 1088 O O . ALA A 1 140 ? -1.87 -15.008 7.668 1 98.56 140 ALA A O 1
ATOM 1089 N N . GLN A 1 141 ? -0.356 -14.516 9.164 1 97.81 141 GLN A N 1
ATOM 1090 C CA . GLN A 1 141 ? -1.361 -14.062 10.117 1 97.81 141 GLN A CA 1
ATOM 1091 C C . GLN A 1 141 ? -2.1 -12.836 9.602 1 97.81 141 GLN A C 1
ATOM 1093 O O . GLN A 1 141 ? -3.316 -12.719 9.758 1 97.81 141 GLN A O 1
ATOM 1098 N N . GLN A 1 142 ? -1.375 -11.93 9.047 1 95.25 142 GLN A N 1
ATOM 1099 C CA . GLN A 1 142 ? -2.002 -10.742 8.492 1 95.25 142 GLN A CA 1
ATOM 1100 C C . GLN A 1 142 ? -3.006 -11.102 7.398 1 95.25 142 GLN A C 1
ATOM 1102 O O . GLN A 1 142 ? -4.133 -10.609 7.395 1 95.25 142 GLN A O 1
ATOM 1107 N N . VAL A 1 143 ? -2.605 -11.953 6.496 1 98 143 VAL A N 1
ATOM 1108 C CA . VAL A 1 143 ? -3.484 -12.367 5.406 1 98 143 VAL A CA 1
ATOM 1109 C C . VAL A 1 143 ? -4.691 -13.109 5.965 1 98 143 VAL A C 1
ATOM 1111 O O . VAL A 1 143 ? -5.82 -12.906 5.516 1 98 143 VAL A O 1
ATOM 1114 N N . ARG A 1 144 ? -4.449 -13.953 6.91 1 98.25 144 ARG A N 1
ATOM 1115 C CA . ARG A 1 144 ? -5.543 -14.711 7.512 1 98.25 144 ARG A CA 1
ATOM 1116 C C . ARG A 1 144 ? -6.578 -13.773 8.133 1 98.25 144 ARG A C 1
ATOM 1118 O O . ARG A 1 144 ? -7.785 -14.023 8.023 1 98.25 144 ARG A O 1
ATOM 1125 N N . ASN A 1 145 ? -6.137 -12.742 8.789 1 95.06 145 ASN A N 1
ATOM 1126 C CA . ASN A 1 145 ? -7.066 -11.781 9.375 1 95.06 145 ASN A CA 1
ATOM 1127 C C . ASN A 1 145 ? -7.973 -11.156 8.32 1 95.06 145 ASN A C 1
ATOM 1129 O O . ASN A 1 145 ? -9.18 -11.039 8.523 1 95.06 145 ASN A O 1
ATOM 1133 N N . VAL A 1 146 ? -7.414 -10.75 7.238 1 94.69 146 VAL A N 1
ATOM 1134 C CA . VAL A 1 146 ? -8.18 -10.164 6.148 1 94.69 146 VAL A CA 1
ATOM 1135 C C . VAL A 1 146 ? -9.125 -11.203 5.559 1 94.69 146 VAL A C 1
ATOM 1137 O O . VAL A 1 146 ? -10.305 -10.922 5.312 1 94.69 146 VAL A O 1
ATOM 1140 N N . TYR A 1 147 ? -8.594 -12.375 5.324 1 97.25 147 TYR A N 1
ATOM 1141 C CA . TYR A 1 147 ? -9.367 -13.484 4.777 1 97.25 147 TYR A CA 1
ATOM 1142 C C . TYR A 1 147 ? -10.609 -13.758 5.617 1 97.25 147 TYR A C 1
ATOM 1144 O O . TYR A 1 147 ? -11.711 -13.875 5.082 1 97.25 147 TYR A O 1
ATOM 1152 N N . ASP A 1 148 ? -10.453 -13.828 6.863 1 96.69 148 ASP A N 1
ATOM 1153 C CA . ASP A 1 148 ? -11.555 -14.117 7.777 1 96.69 148 ASP A CA 1
ATOM 1154 C C . ASP A 1 148 ? -12.609 -13.008 7.734 1 96.69 148 ASP A C 1
ATOM 1156 O O . ASP A 1 148 ? -13.805 -13.281 7.793 1 96.69 148 ASP A O 1
ATOM 1160 N N . ARG A 1 149 ? -12.164 -11.844 7.672 1 92.31 149 ARG A N 1
ATOM 1161 C CA . ARG A 1 149 ? -13.102 -10.734 7.57 1 92.31 149 ARG A CA 1
ATOM 1162 C C . ARG A 1 149 ? -13.906 -10.812 6.281 1 92.31 149 ARG A C 1
ATOM 1164 O O . ARG A 1 149 ? -15.125 -10.586 6.289 1 92.31 149 ARG A O 1
ATOM 1171 N N . LEU A 1 150 ? -13.25 -11.078 5.172 1 93.88 150 LEU A N 1
ATOM 1172 C CA . LEU A 1 150 ? -13.938 -11.211 3.889 1 93.88 150 LEU A CA 1
ATOM 1173 C C . LEU A 1 150 ? -14.969 -12.328 3.934 1 93.88 150 LEU A C 1
ATOM 1175 O O . LEU A 1 150 ? -16.078 -12.172 3.428 1 93.88 150 LEU A O 1
ATOM 1179 N N . LYS A 1 151 ? -14.555 -13.438 4.508 1 95.38 151 LYS A N 1
ATOM 1180 C CA . LYS A 1 151 ? -15.469 -14.57 4.602 1 95.38 151 LYS A CA 1
ATOM 1181 C C . LYS A 1 151 ? -16.672 -14.234 5.469 1 95.38 151 LYS A C 1
ATOM 1183 O O . LYS A 1 151 ? -17.797 -14.664 5.172 1 95.38 151 LYS A O 1
ATOM 1188 N N . ALA A 1 152 ? -16.484 -13.461 6.473 1 91.5 152 ALA A N 1
ATOM 1189 C CA . ALA A 1 152 ? -17.578 -13.047 7.344 1 91.5 152 ALA A CA 1
ATOM 1190 C C . ALA A 1 152 ? -18.547 -12.125 6.605 1 91.5 152 ALA A C 1
ATOM 1192 O O . ALA A 1 152 ? -19.766 -12.203 6.797 1 91.5 152 ALA A O 1
ATOM 1193 N N . LEU A 1 153 ? -18.031 -11.258 5.852 1 85.56 153 LEU A N 1
ATOM 1194 C CA . LEU A 1 153 ? -18.859 -10.312 5.098 1 85.56 153 LEU A CA 1
ATOM 1195 C C . LEU A 1 153 ? -19.609 -11.031 3.984 1 85.56 153 LEU A C 1
ATOM 1197 O O . LEU A 1 153 ? -20.719 -10.625 3.625 1 85.56 153 LEU A O 1
ATOM 1201 N N . GLY A 1 154 ? -18.938 -11.805 3.248 1 74.38 154 GLY A N 1
ATOM 1202 C CA . GLY A 1 154 ? -19.609 -12.578 2.215 1 74.38 154 GLY A CA 1
ATOM 1203 C C . GLY A 1 154 ? -20.656 -13.531 2.766 1 74.38 154 GLY A C 1
ATOM 1204 O O . GLY A 1 154 ? -21.625 -13.859 2.084 1 74.38 154 GLY A O 1
ATOM 1205 N N . ALA A 1 155 ? -20.344 -14.07 3.908 1 57.62 155 ALA A N 1
ATOM 1206 C CA . ALA A 1 155 ? -21.328 -14.93 4.582 1 57.62 155 ALA A CA 1
ATOM 1207 C C . ALA A 1 155 ? -22.469 -14.102 5.152 1 57.62 155 ALA A C 1
ATOM 1209 O O . ALA A 1 155 ? -23.484 -14.656 5.59 1 57.62 155 ALA A O 1
ATOM 1210 N N . ALA A 1 156 ? -22.297 -12.828 5.324 1 49.53 156 ALA A N 1
ATOM 1211 C CA . ALA A 1 156 ? -23.422 -12.078 5.867 1 49.53 156 ALA A CA 1
ATOM 1212 C C . ALA A 1 156 ? -24.641 -12.203 4.957 1 49.53 156 ALA A C 1
ATOM 1214 O O . ALA A 1 156 ? -24.547 -12.031 3.74 1 49.53 156 ALA A O 1
ATOM 1215 N N . PRO A 1 157 ? -25.734 -12.773 5.371 1 41.88 157 PRO A N 1
ATOM 1216 C CA . PRO A 1 157 ? -26.984 -13.031 4.629 1 41.88 157 PRO A CA 1
ATOM 1217 C C . PRO A 1 157 ? -27.469 -11.805 3.857 1 41.88 157 PRO A C 1
ATOM 1219 O O . PRO A 1 157 ? -27.344 -10.68 4.336 1 41.88 157 PRO A O 1
ATOM 1222 N N . ALA A 1 158 ? -27.516 -11.82 2.475 1 39.19 158 ALA A N 1
ATOM 1223 C CA . ALA A 1 158 ? -28.328 -10.93 1.654 1 39.19 158 ALA A CA 1
ATOM 1224 C C . ALA A 1 158 ? -29.625 -10.547 2.371 1 39.19 158 ALA A C 1
ATOM 1226 O O . ALA A 1 158 ? -30.5 -9.906 1.786 1 39.19 158 ALA A O 1
ATOM 1227 N N . HIS A 1 159 ? -29.984 -10.953 3.498 1 34.66 159 HIS A N 1
ATOM 1228 C CA . HIS A 1 159 ? -31.297 -10.672 4.062 1 34.66 159 HIS A CA 1
ATOM 1229 C C . HIS A 1 159 ? -31.484 -9.172 4.285 1 34.66 159 HIS A C 1
ATOM 1231 O O . HIS A 1 159 ? -32.594 -8.719 4.566 1 34.66 159 HIS A O 1
ATOM 1237 N N . LEU A 1 160 ? -30.453 -8.32 4.465 1 30.95 160 LEU A N 1
ATOM 1238 C CA . LEU A 1 160 ? -30.875 -6.977 4.855 1 30.95 160 LEU A CA 1
ATOM 1239 C C . LEU A 1 160 ? -31.484 -6.23 3.672 1 30.95 160 LEU A C 1
ATOM 1241 O O . LEU A 1 160 ? -32.188 -5.23 3.854 1 30.95 160 LEU A O 1
ATOM 1245 N N . ALA A 1 161 ? -30.984 -6.301 2.525 1 28.52 161 ALA A N 1
ATOM 1246 C CA . ALA A 1 161 ? -31.703 -5.465 1.561 1 28.52 161 ALA A CA 1
ATOM 1247 C C . ALA A 1 161 ? -33 -6.117 1.122 1 28.52 161 ALA A C 1
ATOM 1249 O O . ALA A 1 161 ? -33.719 -5.578 0.279 1 28.52 161 ALA A O 1
ATOM 1250 N N . ILE A 1 162 ? -33.188 -7.383 1.327 1 21.19 162 ILE A N 1
ATOM 1251 C CA . ILE A 1 162 ? -34.406 -7.918 0.768 1 21.19 162 ILE A CA 1
ATOM 1252 C C . ILE A 1 162 ? -35.594 -7.391 1.558 1 21.19 162 ILE A C 1
ATOM 1254 O O . ILE A 1 162 ? -36.75 -7.547 1.136 1 21.19 162 ILE A O 1
ATOM 1258 N N . ARG A 1 163 ? -35.469 -6.453 2.512 1 22.33 163 ARG A N 1
ATOM 1259 C CA . ARG A 1 163 ? -36.844 -6.031 2.791 1 22.33 163 ARG A CA 1
ATOM 1260 C C . ARG A 1 163 ? -37.344 -5.027 1.751 1 22.33 163 ARG A C 1
ATOM 1262 O O . ARG A 1 163 ? -36.562 -4.23 1.236 1 22.33 163 ARG A O 1
ATOM 1269 N N . MET B 1 1 ? 29.812 -19.266 35.875 1 38.06 1 MET B N 1
ATOM 1270 C CA . MET B 1 1 ? 29.641 -17.969 35.25 1 38.06 1 MET B CA 1
ATOM 1271 C C . MET B 1 1 ? 28.578 -18.031 34.156 1 38.06 1 MET B C 1
ATOM 1273 O O . MET B 1 1 ? 28.75 -18.703 33.125 1 38.06 1 MET B O 1
ATOM 1277 N N . ARG B 1 2 ? 27.219 -18 34.531 1 39.69 2 ARG B N 1
ATOM 1278 C CA . ARG B 1 2 ? 26.016 -18.031 33.719 1 39.69 2 ARG B CA 1
ATOM 1279 C C . ARG B 1 2 ? 26.047 -16.906 32.688 1 39.69 2 ARG B C 1
ATOM 1281 O O . ARG B 1 2 ? 26.156 -15.734 33.031 1 39.69 2 ARG B O 1
ATOM 1288 N N . CYS B 1 3 ? 26.562 -17.094 31.484 1 39.56 3 CYS B N 1
ATOM 1289 C CA . CYS B 1 3 ? 26.547 -16.188 30.328 1 39.56 3 CYS B CA 1
ATOM 1290 C C . CYS B 1 3 ? 25.109 -15.82 29.953 1 39.56 3 CYS B C 1
ATOM 1292 O O . CYS B 1 3 ? 24.344 -16.688 29.5 1 39.56 3 CYS B O 1
ATOM 1294 N N . LEU B 1 4 ? 24.469 -14.938 30.641 1 39.81 4 LEU B N 1
ATOM 1295 C CA . LEU B 1 4 ? 23.156 -14.414 30.297 1 39.81 4 LEU B CA 1
ATOM 1296 C C . LEU B 1 4 ? 23.172 -13.758 28.922 1 39.81 4 LEU B C 1
ATOM 1298 O O . LEU B 1 4 ? 23.844 -12.742 28.719 1 39.81 4 LEU B O 1
ATOM 1302 N N . TRP B 1 5 ? 23.047 -14.523 27.844 1 40.47 5 TRP B N 1
ATOM 1303 C CA . TRP B 1 5 ? 22.891 -14.039 26.469 1 40.47 5 TRP B CA 1
ATOM 1304 C C . TRP B 1 5 ? 21.719 -13.078 26.359 1 40.47 5 TRP B C 1
ATOM 1306 O O . TRP B 1 5 ? 20.578 -13.438 26.656 1 40.47 5 TRP B O 1
ATOM 1316 N N . LEU B 1 6 ? 21.938 -11.773 26.531 1 37.53 6 LEU B N 1
ATOM 1317 C CA . LEU B 1 6 ? 21.016 -10.68 26.281 1 37.53 6 LEU B CA 1
ATOM 1318 C C . LEU B 1 6 ? 20.484 -10.727 24.859 1 37.53 6 LEU B C 1
ATOM 1320 O O . LEU B 1 6 ? 21.25 -10.594 23.891 1 37.53 6 LEU B O 1
ATOM 1324 N N . VAL B 1 7 ? 19.484 -11.406 24.609 1 36.53 7 VAL B N 1
ATOM 1325 C CA . VAL B 1 7 ? 18.75 -11.383 23.344 1 36.53 7 VAL B CA 1
ATOM 1326 C C . VAL B 1 7 ? 18.281 -9.961 23.047 1 36.53 7 VAL B C 1
ATOM 1328 O O . VAL B 1 7 ? 17.422 -9.422 23.766 1 36.53 7 VAL B O 1
ATOM 1331 N N . LEU B 1 8 ? 19.172 -9.117 22.594 1 33.53 8 LEU B N 1
ATOM 1332 C CA . LEU B 1 8 ? 18.766 -7.828 22.047 1 33.53 8 LEU B CA 1
ATOM 1333 C C . LEU B 1 8 ? 17.734 -8.008 20.938 1 33.53 8 LEU B C 1
ATOM 1335 O O . LEU B 1 8 ? 18.047 -8.492 19.859 1 33.53 8 LEU B O 1
ATOM 1339 N N . ALA B 1 9 ? 16.516 -8.32 21.25 1 35.62 9 ALA B N 1
ATOM 1340 C CA . ALA B 1 9 ? 15.375 -8.32 20.344 1 35.62 9 ALA B CA 1
ATOM 1341 C C . ALA B 1 9 ? 15.422 -7.117 19.406 1 35.62 9 ALA B C 1
ATOM 1343 O O . ALA B 1 9 ? 15.555 -5.977 19.859 1 35.62 9 ALA B O 1
ATOM 1344 N N . LEU B 1 10 ? 15.891 -7.223 18.219 1 35.41 10 LEU B N 1
ATOM 1345 C CA . LEU B 1 10 ? 15.914 -6.355 17.047 1 35.41 10 LEU B CA 1
ATOM 1346 C C . LEU B 1 10 ? 14.578 -5.637 16.891 1 35.41 10 LEU B C 1
ATOM 1348 O O . LEU B 1 10 ? 13.719 -6.09 16.125 1 35.41 10 LEU B O 1
ATOM 1352 N N . SER B 1 11 ? 13.891 -5.117 17.922 1 39.56 11 SER B N 1
ATOM 1353 C CA . SER B 1 11 ? 12.766 -4.18 17.938 1 39.56 11 SER B CA 1
ATOM 1354 C C . SER B 1 11 ? 13.086 -2.928 17.125 1 39.56 11 SER B C 1
ATOM 1356 O O . SER B 1 11 ? 12.375 -1.925 17.219 1 39.56 11 SER B O 1
ATOM 1358 N N . ALA B 1 12 ? 14.117 -2.801 16.391 1 38.41 12 ALA B N 1
ATOM 1359 C CA . ALA B 1 12 ? 14.648 -1.521 15.938 1 38.41 12 ALA B CA 1
ATOM 1360 C C . ALA B 1 12 ? 13.727 -0.874 14.906 1 38.41 12 ALA B C 1
ATOM 1362 O O . ALA B 1 12 ? 13.508 0.339 14.938 1 38.41 12 ALA B O 1
ATOM 1363 N N . PRO B 1 13 ? 13.352 -1.566 13.859 1 45.28 13 PRO B N 1
ATOM 1364 C CA . PRO B 1 13 ? 12.727 -0.771 12.797 1 45.28 13 PRO B CA 1
ATOM 1365 C C . PRO B 1 13 ? 11.406 -0.138 13.242 1 45.28 13 PRO B C 1
ATOM 1367 O O . PRO B 1 13 ? 11.094 0.987 12.844 1 45.28 13 PRO B O 1
ATOM 1370 N N . MET B 1 14 ? 10.578 -0.839 13.992 1 48.5 14 MET B N 1
ATOM 1371 C CA . MET B 1 14 ? 9.312 -0.282 14.469 1 48.5 14 MET B CA 1
ATOM 1372 C C . MET B 1 14 ? 9.562 0.901 15.398 1 48.5 14 MET B C 1
ATOM 1374 O O . MET B 1 14 ? 8.82 1.885 15.375 1 48.5 14 MET B O 1
ATOM 1378 N N . GLN B 1 15 ? 10.617 0.837 16.219 1 48.12 15 GLN B N 1
ATOM 1379 C CA . GLN B 1 15 ? 10.891 1.922 17.156 1 48.12 15 GLN B CA 1
ATOM 1380 C C . GLN B 1 15 ? 11.289 3.199 16.422 1 48.12 15 GLN B C 1
ATOM 1382 O O . GLN B 1 15 ? 10.852 4.293 16.797 1 48.12 15 GLN B O 1
ATOM 1387 N N . ALA B 1 16 ? 12.117 3.021 15.438 1 49.09 16 ALA B N 1
ATOM 1388 C CA . ALA B 1 16 ? 12.555 4.203 14.695 1 49.09 16 ALA B CA 1
ATOM 1389 C C . ALA B 1 16 ? 11.375 4.883 14.008 1 49.09 16 ALA B C 1
ATOM 1391 O O . ALA B 1 16 ? 11.281 6.113 13.984 1 49.09 16 ALA B O 1
ATOM 1392 N N . SER B 1 17 ? 10.328 4.059 13.688 1 64.31 17 SER B N 1
ATOM 1393 C CA . SER B 1 17 ? 9.148 4.625 13.047 1 64.31 17 SER B CA 1
ATOM 1394 C C . SER B 1 17 ? 8.312 5.43 14.039 1 64.31 17 SER B C 1
ATOM 1396 O O . SER B 1 17 ? 7.82 6.512 13.711 1 64.31 17 SER B O 1
ATOM 1398 N N . ALA B 1 18 ? 8.445 5.047 15.227 1 77.5 18 ALA B N 1
ATOM 1399 C CA . ALA B 1 18 ? 7.613 5.715 16.234 1 77.5 18 ALA B CA 1
ATOM 1400 C C . ALA B 1 18 ? 8.148 7.113 16.531 1 77.5 18 ALA B C 1
ATOM 1402 O O . ALA B 1 18 ? 7.371 8.055 16.703 1 77.5 18 ALA B O 1
ATOM 1403 N N . PHE B 1 19 ? 9.406 7.34 16.469 1 86.25 19 PHE B N 1
ATOM 1404 C CA . PHE B 1 19 ? 10.031 8.625 16.75 1 86.25 19 PHE B CA 1
ATOM 1405 C C . PHE B 1 19 ? 9.68 9.648 15.688 1 86.25 19 PHE B C 1
ATOM 1407 O O . PHE B 1 19 ? 9.383 10.805 16 1 86.25 19 PHE B O 1
ATOM 1414 N N . CYS B 1 20 ? 9.586 9.297 14.469 1 95.19 20 CYS B N 1
ATOM 1415 C CA . CYS B 1 20 ? 9.273 10.203 13.375 1 95.19 20 CYS B CA 1
ATOM 1416 C C . CYS B 1 20 ? 7.852 10.742 13.508 1 95.19 20 CYS B C 1
ATOM 1418 O O . CYS B 1 20 ? 7.609 11.93 13.273 1 95.19 20 CYS B O 1
ATOM 1420 N N . PHE B 1 21 ? 6.965 9.883 13.938 1 97.94 21 PHE B N 1
ATOM 1421 C CA . PHE B 1 21 ? 5.574 10.297 14.094 1 97.94 21 PHE B CA 1
ATOM 1422 C C . PHE B 1 21 ? 5.418 11.242 15.281 1 97.94 21 PHE B C 1
ATOM 1424 O O . PHE B 1 21 ? 4.652 12.203 15.219 1 97.94 21 PHE B O 1
ATOM 1431 N N . GLN B 1 22 ? 6.109 10.992 16.359 1 97.5 22 GLN B N 1
ATOM 1432 C CA . GLN B 1 22 ? 6.066 11.859 17.531 1 97.5 22 GLN B CA 1
ATOM 1433 C C . GLN B 1 22 ? 6.578 13.258 17.203 1 97.5 22 GLN B C 1
ATOM 1435 O O . GLN B 1 22 ? 5.941 14.258 17.547 1 97.5 22 GLN B O 1
ATOM 1440 N N . GLU B 1 23 ? 7.672 13.344 16.547 1 97.69 23 GLU B N 1
ATOM 1441 C CA . GLU B 1 23 ? 8.258 14.633 16.203 1 97.69 23 GLU B CA 1
ATOM 1442 C C . GLU B 1 23 ? 7.344 15.414 15.266 1 97.69 23 GLU B C 1
ATOM 1444 O O . GLU B 1 23 ? 7.148 16.625 15.453 1 97.69 23 GLU B O 1
ATOM 1449 N N . ALA B 1 24 ? 6.816 14.766 14.273 1 98.44 24 ALA B N 1
ATOM 1450 C CA . ALA B 1 24 ? 5.914 15.414 13.328 1 98.44 24 ALA B CA 1
ATOM 1451 C C . ALA B 1 24 ? 4.652 15.914 14.031 1 98.44 24 ALA B C 1
ATOM 1453 O O . ALA B 1 24 ? 4.184 17.016 13.766 1 98.44 24 ALA B O 1
ATOM 1454 N N . GLY B 1 25 ? 4.129 15.016 14.867 1 98.25 25 GLY B N 1
ATOM 1455 C CA . GLY B 1 25 ? 2.957 15.414 15.633 1 98.25 25 GLY B CA 1
ATOM 1456 C C . GLY B 1 25 ? 3.184 16.672 16.453 1 98.25 25 GLY B C 1
ATOM 1457 O O . GLY B 1 25 ? 2.338 17.562 16.484 1 98.25 25 GLY B O 1
ATOM 1458 N N . GLN B 1 26 ? 4.281 16.703 17.109 1 97.62 26 GLN B N 1
ATOM 1459 C CA . GLN B 1 26 ? 4.629 17.875 17.922 1 97.62 26 GLN B CA 1
ATOM 1460 C C . GLN B 1 26 ? 4.777 19.125 17.062 1 97.62 26 GLN B C 1
ATOM 1462 O O . GLN B 1 26 ? 4.27 20.188 17.406 1 97.62 26 GLN B O 1
ATOM 1467 N N . ARG B 1 27 ? 5.359 19.016 15.984 1 98.19 27 ARG B N 1
ATOM 1468 C CA . ARG B 1 27 ? 5.652 20.156 15.125 1 98.19 27 ARG B CA 1
ATOM 1469 C C . ARG B 1 27 ? 4.371 20.75 14.547 1 98.19 27 ARG B C 1
ATOM 1471 O O . ARG B 1 27 ? 4.23 21.984 14.461 1 98.19 27 ARG B O 1
ATOM 1478 N N . TYR B 1 28 ? 3.445 19.875 14.203 1 98.38 28 TYR B N 1
ATOM 1479 C CA . TYR B 1 28 ? 2.307 20.375 13.438 1 98.38 28 TYR B CA 1
ATOM 1480 C C . TYR B 1 28 ? 1.025 20.312 14.258 1 98.38 28 TYR B C 1
ATOM 1482 O O . TYR B 1 28 ? -0.061 20.594 13.75 1 98.38 28 TYR B O 1
ATOM 1490 N N . GLY B 1 29 ? 1.144 19.859 15.477 1 97.25 29 GLY B N 1
ATOM 1491 C CA . GLY B 1 29 ? -0.002 19.875 16.375 1 97.25 29 GLY B CA 1
ATOM 1492 C C . GLY B 1 29 ? -1.038 18.828 16.031 1 97.25 29 GLY B C 1
ATOM 1493 O O . GLY B 1 29 ? -2.24 19.094 16.047 1 97.25 29 GLY B O 1
ATOM 1494 N N . VAL B 1 30 ? -0.569 17.656 15.633 1 97.56 30 VAL B N 1
ATOM 1495 C CA . VAL B 1 30 ? -1.456 16.547 15.305 1 97.56 30 VAL B CA 1
ATOM 1496 C C . VAL B 1 30 ? -1.103 15.328 16.156 1 97.56 30 VAL B C 1
ATOM 1498 O O . VAL B 1 30 ? 0.062 15.125 16.5 1 97.56 30 VAL B O 1
ATOM 1501 N N . ASP B 1 31 ? -2.082 14.594 16.547 1 97 31 ASP B N 1
ATOM 1502 C CA . ASP B 1 31 ? -1.874 13.375 17.328 1 97 31 ASP B CA 1
ATOM 1503 C C . ASP B 1 31 ? -0.944 12.414 16.594 1 97 31 ASP B C 1
ATOM 1505 O O . ASP B 1 31 ? -1.257 11.953 15.492 1 97 31 ASP B O 1
ATOM 1509 N N . PRO B 1 32 ? 0.159 12.023 17.25 1 97.69 32 PRO B N 1
ATOM 1510 C CA . PRO B 1 32 ? 1.105 11.133 16.578 1 97.69 32 PRO B CA 1
ATOM 1511 C C . PRO B 1 32 ? 0.503 9.766 16.266 1 97.69 32 PRO B C 1
ATOM 1513 O O . PRO B 1 32 ? 0.87 9.148 15.258 1 97.69 32 PRO B O 1
ATOM 1516 N N . VAL B 1 33 ? -0.455 9.305 17.062 1 97.69 33 VAL B N 1
ATOM 1517 C CA . VAL B 1 33 ? -1.098 8.023 16.812 1 97.69 33 VAL B CA 1
ATOM 1518 C C . VAL B 1 33 ? -1.979 8.125 15.562 1 97.69 33 VAL B C 1
ATOM 1520 O O . VAL B 1 33 ? -2.084 7.176 14.789 1 97.69 33 VAL B O 1
ATOM 1523 N N . LEU B 1 34 ? -2.553 9.242 15.414 1 98.12 34 LEU B N 1
ATOM 1524 C CA . LEU B 1 34 ? -3.344 9.484 14.219 1 98.12 34 LEU B CA 1
ATOM 1525 C C . LEU B 1 34 ? -2.461 9.484 12.969 1 98.12 34 LEU B C 1
ATOM 1527 O O . LEU B 1 34 ? -2.824 8.898 11.945 1 98.12 34 LEU B O 1
ATOM 1531 N N . LEU B 1 35 ? -1.314 10.133 13.047 1 98.44 35 LEU B N 1
ATOM 1532 C CA . LEU B 1 35 ? -0.375 10.133 11.93 1 98.44 35 LEU B CA 1
ATOM 1533 C C . LEU B 1 35 ? 0.071 8.711 11.602 1 98.44 35 LEU B C 1
ATOM 1535 O O . LEU B 1 35 ? 0.165 8.344 10.43 1 98.44 35 LEU B O 1
ATOM 1539 N N . GLN B 1 36 ? 0.293 7.973 12.625 1 97.88 36 GLN B N 1
ATOM 1540 C CA . GLN B 1 36 ? 0.669 6.578 12.422 1 97.88 36 GLN B CA 1
ATOM 1541 C C . GLN B 1 36 ? -0.449 5.801 11.734 1 97.88 36 GLN B C 1
ATOM 1543 O O . GLN B 1 36 ? -0.193 5.008 10.828 1 97.88 36 GLN B O 1
ATOM 1548 N N . ALA B 1 37 ? -1.665 6.02 12.156 1 97.75 37 ALA B N 1
ATOM 1549 C CA . ALA B 1 37 ? -2.816 5.359 11.547 1 97.75 37 ALA B CA 1
ATOM 1550 C C . ALA B 1 37 ? -2.924 5.699 10.07 1 97.75 37 ALA B C 1
ATOM 1552 O O . ALA B 1 37 ? -3.197 4.824 9.242 1 97.75 37 ALA B O 1
ATOM 1553 N N . ILE B 1 38 ? -2.658 6.93 9.766 1 98.31 38 ILE B N 1
ATOM 1554 C CA . ILE B 1 38 ? -2.691 7.363 8.367 1 98.31 38 ILE B CA 1
ATOM 1555 C C . ILE B 1 38 ? -1.568 6.684 7.59 1 98.31 38 ILE B C 1
ATOM 1557 O O . ILE B 1 38 ? -1.788 6.18 6.488 1 98.31 38 ILE B O 1
ATOM 1561 N N . GLY B 1 39 ? -0.362 6.664 8.109 1 97.25 39 GLY B N 1
ATOM 1562 C CA . GLY B 1 39 ? 0.741 5.984 7.449 1 97.25 39 GLY B CA 1
ATOM 1563 C C . GLY B 1 39 ? 0.45 4.523 7.148 1 97.25 39 GLY B C 1
ATOM 1564 O O . GLY B 1 39 ? 0.774 4.031 6.066 1 97.25 39 GLY B O 1
ATOM 1565 N N . ILE B 1 40 ? -0.15 3.832 8.125 1 94.31 40 ILE B N 1
ATOM 1566 C CA . ILE B 1 40 ? -0.531 2.436 7.938 1 94.31 40 ILE B CA 1
ATOM 1567 C C . ILE B 1 40 ? -1.561 2.324 6.816 1 94.31 40 ILE B C 1
ATOM 1569 O O . ILE B 1 40 ? -1.436 1.473 5.934 1 94.31 40 ILE B O 1
ATOM 1573 N N . GLN B 1 41 ? -2.586 3.143 6.852 1 94.81 41 GLN B N 1
ATOM 1574 C CA . GLN B 1 41 ? -3.613 3.131 5.816 1 94.81 41 GLN B CA 1
ATOM 1575 C C . GLN B 1 41 ? -3.014 3.412 4.441 1 94.81 41 GLN B C 1
ATOM 1577 O O . GLN B 1 41 ? -3.426 2.814 3.443 1 94.81 41 GLN B O 1
ATOM 1582 N N . GLU B 1 42 ? -2.01 4.27 4.398 1 94.75 42 GLU B N 1
ATOM 1583 C CA . GLU B 1 42 ? -1.461 4.777 3.146 1 94.75 42 GLU B CA 1
ATOM 1584 C C . GLU B 1 42 ? -0.498 3.773 2.518 1 94.75 42 GLU B C 1
ATOM 1586 O O . GLU B 1 42 ? -0.48 3.604 1.297 1 94.75 42 GLU B O 1
ATOM 1591 N N . SER B 1 43 ? 0.295 3.088 3.326 1 93.88 43 SER B N 1
ATOM 1592 C CA . SER B 1 43 ? 1.36 2.289 2.729 1 93.88 43 SER B CA 1
ATOM 1593 C C . SER B 1 43 ? 1.704 1.084 3.598 1 93.88 43 SER B C 1
ATOM 1595 O O . SER B 1 43 ? 2.621 0.325 3.279 1 93.88 43 SER B O 1
ATOM 1597 N N . LYS B 1 44 ? 1.019 0.904 4.703 1 90.44 44 LYS B N 1
ATOM 1598 C CA . LYS B 1 44 ? 1.45 -0.053 5.719 1 90.44 44 LYS B CA 1
ATOM 1599 C C . LYS B 1 44 ? 2.861 0.263 6.207 1 90.44 44 LYS B C 1
ATOM 1601 O O . LYS B 1 44 ? 3.652 -0.646 6.461 1 90.44 44 LYS B O 1
ATOM 1606 N N . LEU B 1 45 ? 3.258 1.556 6.168 1 93.5 45 LEU B N 1
ATOM 1607 C CA . LEU B 1 45 ? 4.48 2.143 6.707 1 93.5 45 LEU B CA 1
ATOM 1608 C C . LEU B 1 45 ? 5.684 1.771 5.844 1 93.5 45 LEU B C 1
ATOM 1610 O O . LEU B 1 45 ? 6.801 1.651 6.348 1 93.5 45 LEU B O 1
ATOM 1614 N N . GLN B 1 46 ? 5.449 1.579 4.512 1 92.06 46 GLN B N 1
ATOM 1615 C CA . GLN B 1 46 ? 6.535 1.212 3.605 1 92.06 46 GLN B CA 1
ATOM 1616 C C . GLN B 1 46 ? 7.223 2.451 3.043 1 92.06 46 GLN B C 1
ATOM 1618 O O . GLN B 1 46 ? 6.633 3.191 2.254 1 92.06 46 GLN B O 1
ATOM 1623 N N . PRO B 1 47 ? 8.539 2.621 3.316 1 94.31 47 PRO B N 1
ATOM 1624 C CA . PRO B 1 47 ? 9.203 3.848 2.873 1 94.31 47 PRO B CA 1
ATOM 1625 C C . PRO B 1 47 ? 9.375 3.91 1.356 1 94.31 47 PRO B C 1
ATOM 1627 O O . PRO B 1 47 ? 9.438 5 0.783 1 94.31 47 PRO B O 1
ATOM 1630 N N . GLY B 1 48 ? 9.453 2.807 0.687 1 95.25 48 GLY B N 1
ATOM 1631 C CA . GLY B 1 48 ? 9.672 2.777 -0.75 1 95.25 48 GLY B CA 1
ATOM 1632 C C . GLY B 1 48 ? 8.383 2.713 -1.549 1 95.25 48 GLY B C 1
ATOM 1633 O O . GLY B 1 48 ? 8.414 2.553 -2.771 1 95.25 48 GLY B O 1
ATOM 1634 N N . ALA B 1 49 ? 7.234 2.887 -0.941 1 96.25 49 ALA B N 1
ATOM 1635 C CA . ALA B 1 49 ? 5.941 2.76 -1.605 1 96.25 49 ALA B CA 1
ATOM 1636 C C . ALA B 1 49 ? 5.719 3.896 -2.6 1 96.25 49 ALA B C 1
ATOM 1638 O O . ALA B 1 49 ? 5.91 5.07 -2.266 1 96.25 49 ALA B O 1
ATOM 1639 N N . VAL B 1 50 ? 5.371 3.541 -3.832 1 97.38 50 VAL B N 1
ATOM 1640 C CA . VAL B 1 50 ? 5.004 4.469 -4.898 1 97.38 50 VAL B CA 1
ATOM 1641 C C . VAL B 1 50 ? 3.67 4.047 -5.512 1 97.38 50 VAL B C 1
ATOM 1643 O O . VAL B 1 50 ? 3.434 2.857 -5.738 1 97.38 50 VAL B O 1
ATOM 1646 N N . ASN B 1 51 ? 2.826 4.945 -5.695 1 96.5 51 ASN B N 1
ATOM 1647 C CA . ASN B 1 51 ? 1.574 4.676 -6.395 1 96.5 51 ASN B CA 1
ATOM 1648 C C . ASN B 1 51 ? 1.437 5.539 -7.648 1 96.5 51 ASN B C 1
ATOM 1650 O O . ASN B 1 51 ? 1.418 6.766 -7.562 1 96.5 51 ASN B O 1
ATOM 1654 N N . LEU B 1 52 ? 1.354 4.918 -8.797 1 95.94 52 LEU B N 1
ATOM 1655 C CA . LEU B 1 52 ? 1.161 5.609 -10.07 1 95.94 52 LEU B CA 1
ATOM 1656 C C . LEU B 1 52 ? -0.323 5.742 -10.391 1 95.94 52 LEU B C 1
ATOM 1658 O O . LEU B 1 52 ? -1.006 4.742 -10.617 1 95.94 52 LEU B O 1
ATOM 1662 N N . ASN B 1 53 ? -0.816 6.934 -10.375 1 92.56 53 ASN B N 1
ATOM 1663 C CA . ASN B 1 53 ? -2.197 7.215 -10.758 1 92.56 53 ASN B CA 1
ATOM 1664 C C . ASN B 1 53 ? -2.324 7.473 -12.258 1 92.56 53 ASN B C 1
ATOM 1666 O O . ASN B 1 53 ? -1.729 8.414 -12.781 1 92.56 53 ASN B O 1
ATOM 1670 N N . ARG B 1 54 ? -3.129 6.668 -12.906 1 90.75 54 ARG B N 1
ATOM 1671 C CA . ARG B 1 54 ? -3.217 6.723 -14.359 1 90.75 54 ARG B CA 1
ATOM 1672 C C . ARG B 1 54 ? -4.641 7.031 -14.812 1 90.75 54 ARG B C 1
ATOM 1674 O O . ARG B 1 54 ? -5.598 6.789 -14.07 1 90.75 54 ARG B O 1
ATOM 1681 N N . ASP B 1 55 ? -4.703 7.582 -16.016 1 89.25 55 ASP B N 1
ATOM 1682 C CA . ASP B 1 55 ? -6.023 7.75 -16.609 1 89.25 55 ASP B CA 1
ATOM 1683 C C . ASP B 1 55 ? -6.426 6.508 -17.406 1 89.25 55 ASP B C 1
ATOM 1685 O O . ASP B 1 55 ? -5.734 5.488 -17.359 1 89.25 55 ASP B O 1
ATOM 1689 N N . SER B 1 56 ? -7.582 6.617 -18.031 1 84.81 56 SER B N 1
ATOM 1690 C CA . SER B 1 56 ? -8.164 5.473 -18.719 1 84.81 56 SER B CA 1
ATOM 1691 C C . SER B 1 56 ? -7.273 5.008 -19.875 1 84.81 56 SER B C 1
ATOM 1693 O O . SER B 1 56 ? -7.371 3.861 -20.312 1 84.81 56 SER B O 1
ATOM 1695 N N . SER B 1 57 ? -6.398 5.859 -20.391 1 86.69 57 SER B N 1
ATOM 1696 C CA . SER B 1 57 ? -5.512 5.508 -21.5 1 86.69 57 SER B CA 1
ATOM 1697 C C . SER B 1 57 ? -4.199 4.926 -20.984 1 86.69 57 SER B C 1
ATOM 1699 O O . SER B 1 57 ? -3.346 4.516 -21.781 1 86.69 57 SER B O 1
ATOM 1701 N N . GLY B 1 58 ? -4.039 4.891 -19.703 1 85.88 58 GLY B N 1
ATOM 1702 C CA . GLY B 1 58 ? -2.824 4.344 -19.125 1 85.88 58 GLY B CA 1
ATOM 1703 C C . GLY B 1 58 ? -1.765 5.398 -18.859 1 85.88 58 GLY B C 1
ATOM 1704 O O . GLY B 1 58 ? -0.7 5.09 -18.312 1 85.88 58 GLY B O 1
ATOM 1705 N N . LYS B 1 59 ? -2.078 6.637 -19.266 1 91.31 59 LYS B N 1
ATOM 1706 C CA . LYS B 1 59 ? -1.144 7.73 -19.031 1 91.31 59 LYS B CA 1
ATOM 1707 C C . LYS B 1 59 ? -1.07 8.086 -17.547 1 91.31 59 LYS B C 1
ATOM 1709 O O . LYS B 1 59 ? -2.102 8.211 -16.875 1 91.31 59 LYS B O 1
ATOM 1714 N N . VAL B 1 60 ? 0.152 8.18 -16.953 1 92.5 60 VAL B N 1
ATOM 1715 C CA . VAL B 1 60 ? 0.33 8.539 -15.555 1 92.5 60 VAL B CA 1
ATOM 1716 C C . VAL B 1 60 ? -0.043 10.008 -15.344 1 92.5 60 VAL B C 1
ATOM 1718 O O . VAL B 1 60 ? 0.536 10.898 -15.969 1 92.5 60 VAL B O 1
ATOM 1721 N N . LEU B 1 61 ? -0.952 10.234 -14.445 1 92.81 61 LEU B N 1
ATOM 1722 C CA . LEU B 1 61 ? -1.418 11.578 -14.125 1 92.81 61 LEU B CA 1
ATOM 1723 C C . LEU B 1 61 ? -0.673 12.141 -12.922 1 92.81 61 LEU B C 1
ATOM 1725 O O . LEU B 1 61 ? -0.379 13.336 -12.867 1 92.81 61 LEU B O 1
ATOM 1729 N N . SER B 1 62 ? -0.449 11.336 -11.977 1 95.31 62 SER B N 1
ATOM 1730 C CA . SER B 1 62 ? 0.27 11.719 -10.766 1 95.31 62 SER B CA 1
ATOM 1731 C C . SER B 1 62 ? 0.883 10.508 -10.078 1 95.31 62 SER B C 1
ATOM 1733 O O . SER B 1 62 ? 0.604 9.367 -10.453 1 95.31 62 SER B O 1
ATOM 1735 N N . THR B 1 63 ? 1.76 10.82 -9.195 1 97.5 63 THR B N 1
ATOM 1736 C CA . THR B 1 63 ? 2.43 9.805 -8.391 1 97.5 63 THR B CA 1
ATOM 1737 C C . THR B 1 63 ? 2.369 10.164 -6.91 1 97.5 63 THR B C 1
ATOM 1739 O O . THR B 1 63 ? 2.496 11.336 -6.543 1 97.5 63 THR B O 1
ATOM 1742 N N . ASP B 1 64 ? 2.17 9.148 -6.051 1 98.12 64 ASP B N 1
ATOM 1743 C CA . ASP B 1 64 ? 2.266 9.289 -4.602 1 98.12 64 ASP B CA 1
ATOM 1744 C C . ASP B 1 64 ? 3.533 8.633 -4.066 1 98.12 64 ASP B C 1
ATOM 1746 O O . ASP B 1 64 ? 3.922 7.555 -4.527 1 98.12 64 ASP B O 1
ATOM 1750 N N . TYR B 1 65 ? 4.125 9.281 -3.049 1 98.44 65 TYR B N 1
ATOM 1751 C CA . TYR B 1 65 ? 5.477 8.867 -2.682 1 98.44 65 TYR B CA 1
ATOM 1752 C C . TYR B 1 65 ? 5.562 8.555 -1.192 1 98.44 65 TYR B C 1
ATOM 1754 O O . TYR B 1 65 ? 5.191 9.383 -0.356 1 98.44 65 TYR B O 1
ATOM 1762 N N . GLY B 1 66 ? 6.035 7.367 -0.872 1 97.56 66 GLY B N 1
ATOM 1763 C CA . GLY B 1 66 ? 6.574 7.051 0.442 1 97.56 66 GLY B CA 1
ATOM 1764 C C . GLY B 1 66 ? 5.5 6.695 1.454 1 97.56 66 GLY B C 1
ATOM 1765 O O . GLY B 1 66 ? 4.375 6.355 1.081 1 97.56 66 GLY B O 1
ATOM 1766 N N . VAL B 1 67 ? 5.836 6.762 2.732 1 96.88 67 VAL B N 1
ATOM 1767 C CA . VAL B 1 67 ? 5.074 6.273 3.875 1 96.88 67 VAL B CA 1
ATOM 1768 C C . VAL B 1 67 ? 3.705 6.953 3.912 1 96.88 67 VAL B C 1
ATOM 1770 O O . VAL B 1 67 ? 2.678 6.285 4.066 1 96.88 67 VAL B O 1
ATOM 1773 N N . MET B 1 68 ? 3.758 8.234 3.707 1 98.56 68 MET B N 1
ATOM 1774 C CA . MET B 1 68 ? 2.52 9 3.85 1 98.56 68 MET B CA 1
ATOM 1775 C C . MET B 1 68 ? 1.888 9.273 2.49 1 98.56 68 MET B C 1
ATOM 1777 O O . MET B 1 68 ? 0.948 10.062 2.383 1 98.56 68 MET B O 1
ATOM 1781 N N . GLN B 1 69 ? 2.426 8.672 1.467 1 98.06 69 GLN B N 1
ATOM 1782 C CA . GLN B 1 69 ? 1.94 8.781 0.096 1 98.06 69 GLN B CA 1
ATOM 1783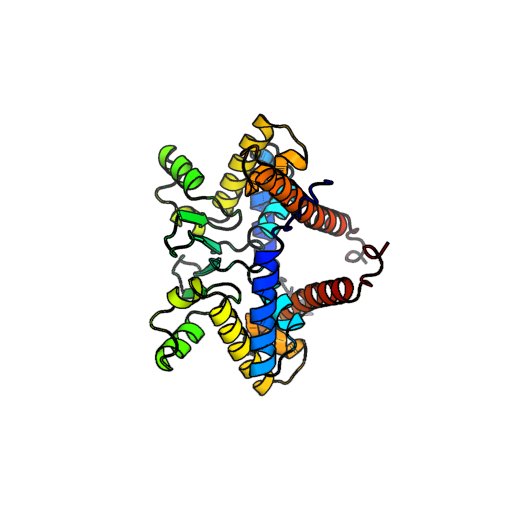 C C . GLN B 1 69 ? 1.723 10.242 -0.291 1 98.06 69 GLN B C 1
ATOM 1785 O O . GLN B 1 69 ? 0.601 10.648 -0.6 1 98.06 69 GLN B O 1
ATOM 1790 N N . ILE B 1 70 ? 2.797 11.023 -0.352 1 98.81 70 ILE B N 1
ATOM 1791 C CA . ILE B 1 70 ? 2.777 12.43 -0.741 1 98.81 70 ILE B CA 1
ATOM 1792 C C . ILE B 1 70 ? 2.604 12.539 -2.254 1 98.81 70 ILE B C 1
ATOM 1794 O O . ILE B 1 70 ? 3.398 11.992 -3.02 1 98.81 70 ILE B O 1
ATOM 1798 N N . SER B 1 71 ? 1.613 13.305 -2.707 1 98.12 71 SER B N 1
ATOM 1799 C CA . SER B 1 71 ? 1.291 13.414 -4.125 1 98.12 71 SER B CA 1
ATOM 1800 C C . SER B 1 71 ? 2.332 14.242 -4.867 1 98.12 71 SER B C 1
ATOM 1802 O O . SER B 1 71 ? 3.043 15.047 -4.258 1 98.12 71 SER B O 1
ATOM 1804 N N . THR B 1 72 ? 2.348 14.094 -6.195 1 98.19 72 THR B N 1
ATOM 1805 C CA . THR B 1 72 ? 3.205 14.891 -7.066 1 98.19 72 THR B CA 1
ATOM 1806 C C . THR B 1 72 ? 2.969 16.375 -6.836 1 98.19 72 THR B C 1
ATOM 1808 O O . THR B 1 72 ? 3.918 17.172 -6.812 1 98.19 72 THR B O 1
ATOM 1811 N N . ARG B 1 73 ? 1.77 16.766 -6.645 1 97.69 73 ARG B N 1
ATOM 1812 C CA . ARG B 1 73 ? 1.446 18.172 -6.406 1 97.69 73 ARG B CA 1
ATOM 1813 C C . ARG B 1 73 ? 2.127 18.672 -5.137 1 97.69 73 ARG B C 1
ATOM 1815 O O . ARG B 1 73 ? 2.76 19.734 -5.148 1 97.69 73 ARG B O 1
ATOM 1822 N N . ASN B 1 74 ? 1.985 18 -4.066 1 98.62 74 ASN B N 1
ATOM 1823 C CA . ASN B 1 74 ? 2.607 18.406 -2.812 1 98.62 74 ASN B CA 1
ATOM 1824 C C . ASN B 1 74 ? 4.125 18.266 -2.867 1 98.62 74 ASN B C 1
ATOM 1826 O O . ASN B 1 74 ? 4.852 19.078 -2.283 1 98.62 74 ASN B O 1
ATOM 1830 N N . ALA B 1 75 ? 4.629 17.25 -3.549 1 98.75 75 ALA B N 1
ATOM 1831 C CA . ALA B 1 75 ? 6.07 17.125 -3.746 1 98.75 75 ALA B CA 1
ATOM 1832 C C . ALA B 1 75 ? 6.645 18.344 -4.449 1 98.75 75 ALA B C 1
ATOM 1834 O O . ALA B 1 75 ? 7.684 18.875 -4.043 1 98.75 75 ALA B O 1
ATOM 1835 N N . ASN B 1 76 ? 5.93 18.734 -5.445 1 98.56 76 ASN B N 1
ATOM 1836 C CA . ASN B 1 76 ? 6.371 19.922 -6.18 1 98.56 76 ASN B CA 1
ATOM 1837 C C . ASN B 1 76 ? 6.391 21.156 -5.289 1 98.56 76 ASN B C 1
ATOM 1839 O O . ASN B 1 76 ? 7.277 22 -5.41 1 98.56 76 ASN B O 1
ATOM 1843 N N . ARG B 1 77 ? 5.465 21.297 -4.41 1 98.62 77 ARG B N 1
ATOM 1844 C CA . ARG B 1 77 ? 5.457 22.406 -3.469 1 98.62 77 ARG B CA 1
ATOM 1845 C C . ARG B 1 77 ? 6.672 22.344 -2.549 1 98.62 77 ARG B C 1
ATOM 1847 O O . ARG B 1 77 ? 7.293 23.375 -2.266 1 98.62 77 ARG B O 1
ATOM 1854 N N . LEU B 1 78 ? 6.988 21.219 -2.139 1 98.75 78 LEU B N 1
ATOM 1855 C CA . LEU B 1 78 ? 8.156 21.047 -1.276 1 98.75 78 LEU B CA 1
ATOM 1856 C C . LEU B 1 78 ? 9.43 21.422 -2.016 1 98.75 78 LEU B C 1
ATOM 1858 O O . LEU B 1 78 ? 10.344 22.016 -1.43 1 98.75 78 LEU B O 1
ATOM 1862 N N . VAL B 1 79 ? 9.5 21.062 -3.268 1 98.75 79 VAL B N 1
ATOM 1863 C CA . VAL B 1 79 ? 10.648 21.453 -4.09 1 98.75 79 VAL B CA 1
ATOM 1864 C C . VAL B 1 79 ? 10.734 22.969 -4.191 1 98.75 79 VAL B C 1
ATOM 1866 O O . VAL B 1 79 ? 11.805 23.547 -4.008 1 98.75 79 VAL B O 1
ATOM 1869 N N . ARG B 1 80 ? 9.609 23.578 -4.438 1 98.62 80 ARG B N 1
ATOM 1870 C CA . ARG B 1 80 ? 9.578 25.031 -4.57 1 98.62 80 ARG B CA 1
ATOM 1871 C C . ARG B 1 80 ? 10 25.719 -3.273 1 98.62 80 ARG B C 1
ATOM 1873 O O . ARG B 1 80 ? 10.602 26.797 -3.297 1 98.62 80 ARG B O 1
ATOM 1880 N N . MET B 1 81 ? 9.719 25.125 -2.184 1 98.38 81 MET B N 1
ATOM 1881 C CA . MET B 1 81 ? 10.078 25.672 -0.878 1 98.38 81 MET B CA 1
ATOM 1882 C C . MET B 1 81 ? 11.547 25.406 -0.557 1 98.38 81 MET B C 1
ATOM 1884 O O . MET B 1 81 ? 12.055 25.859 0.467 1 98.38 81 MET B O 1
ATOM 1888 N N . GLY B 1 82 ? 12.164 24.578 -1.37 1 98.12 82 GLY B N 1
ATOM 1889 C CA . GLY B 1 82 ? 13.578 24.297 -1.195 1 98.12 82 GLY B CA 1
ATOM 1890 C C . GLY B 1 82 ? 13.844 23.234 -0.153 1 98.12 82 GLY B C 1
ATOM 1891 O O . GLY B 1 82 ? 14.961 23.125 0.358 1 98.12 82 GLY B O 1
ATOM 1892 N N . LEU B 1 83 ? 12.836 22.469 0.168 1 98.38 83 LEU B N 1
ATOM 1893 C CA . LEU B 1 83 ? 12.969 21.484 1.239 1 98.38 83 LEU B CA 1
ATOM 1894 C C . LEU B 1 83 ? 13.453 20.156 0.691 1 98.38 83 LEU B C 1
ATOM 1896 O O . LEU B 1 83 ? 14.008 19.344 1.432 1 98.38 83 LEU B O 1
ATOM 1900 N N . ILE B 1 84 ? 13.195 19.938 -0.616 1 98.25 84 ILE B N 1
ATOM 1901 C CA . ILE B 1 84 ? 13.727 18.797 -1.353 1 98.25 84 ILE B CA 1
ATOM 1902 C C . ILE B 1 84 ? 14.133 19.219 -2.758 1 98.25 84 ILE B C 1
ATOM 1904 O O . ILE B 1 84 ? 13.773 20.312 -3.207 1 98.25 84 ILE B O 1
ATOM 1908 N N . THR B 1 85 ? 14.93 18.375 -3.402 1 98.06 85 THR B N 1
ATOM 1909 C CA . THR B 1 85 ? 15.414 18.719 -4.734 1 98.06 85 THR B CA 1
ATOM 1910 C C . THR B 1 85 ? 14.531 18.109 -5.809 1 98.06 85 THR B C 1
ATOM 1912 O O . THR B 1 85 ? 14.328 18.703 -6.871 1 98.06 85 THR B O 1
ATOM 1915 N N . ARG B 1 86 ? 14.086 16.922 -5.566 1 97.44 86 ARG B N 1
ATOM 1916 C CA . ARG B 1 86 ? 13.188 16.219 -6.473 1 97.44 86 ARG B CA 1
ATOM 1917 C C . ARG B 1 86 ? 12.219 15.328 -5.703 1 97.44 86 ARG B C 1
ATOM 1919 O O . ARG B 1 86 ? 12.461 15 -4.539 1 97.44 86 ARG B O 1
ATOM 1926 N N . ALA B 1 87 ? 11.109 14.906 -6.266 1 97.56 87 ALA B N 1
ATOM 1927 C CA . ALA B 1 87 ? 10.047 14.141 -5.621 1 97.56 87 ALA B CA 1
ATOM 1928 C C . ALA B 1 87 ? 10.586 12.836 -5.035 1 97.56 87 ALA B C 1
ATOM 1930 O O . ALA B 1 87 ? 10.172 12.422 -3.955 1 97.56 87 ALA B O 1
ATOM 1931 N N . GLU B 1 88 ? 11.562 12.211 -5.703 1 95 88 GLU B N 1
ATOM 1932 C CA . GLU B 1 88 ? 12.102 10.914 -5.309 1 95 88 GLU B CA 1
ATOM 1933 C C . GLU B 1 88 ? 12.828 11.008 -3.967 1 95 88 GLU B C 1
ATOM 1935 O O . GLU B 1 88 ? 13.07 9.984 -3.318 1 95 88 GLU B O 1
ATOM 1940 N N . ASP B 1 89 ? 13.195 12.242 -3.57 1 96.44 89 ASP B N 1
ATOM 1941 C CA . ASP B 1 89 ? 13.812 12.422 -2.26 1 96.44 89 ASP B CA 1
ATOM 1942 C C . ASP B 1 89 ? 12.867 11.992 -1.143 1 96.44 89 ASP B C 1
ATOM 1944 O O . ASP B 1 89 ? 13.312 11.672 -0.037 1 96.44 89 ASP B O 1
ATOM 1948 N N . LEU B 1 90 ? 11.617 11.898 -1.399 1 97.69 90 LEU B N 1
ATOM 1949 C CA . LEU B 1 90 ? 10.594 11.508 -0.434 1 97.69 90 LEU B CA 1
ATOM 1950 C C . LEU B 1 90 ? 10.648 10.008 -0.163 1 97.69 90 LEU B C 1
ATOM 1952 O O . LEU B 1 90 ? 10.047 9.523 0.797 1 97.69 90 LEU B O 1
ATOM 1956 N N . LEU B 1 91 ? 11.43 9.297 -0.979 1 96.44 91 LEU B N 1
ATOM 1957 C CA . LEU B 1 91 ? 11.508 7.844 -0.854 1 96.44 91 LEU B CA 1
ATOM 1958 C C . LEU B 1 91 ? 12.727 7.438 -0.027 1 96.44 91 LEU B C 1
ATOM 1960 O O . LEU B 1 91 ? 12.836 6.285 0.4 1 96.44 91 LEU B O 1
ATOM 1964 N N . THR B 1 92 ? 13.656 8.398 0.221 1 93.25 92 THR B N 1
ATOM 1965 C CA . THR B 1 92 ? 14.922 8.008 0.824 1 93.25 92 THR B CA 1
ATOM 1966 C C . THR B 1 92 ? 15.023 8.516 2.258 1 93.25 92 THR B C 1
ATOM 1968 O O . THR B 1 92 ? 15.945 8.156 2.99 1 93.25 92 THR B O 1
ATOM 1971 N N . ASN B 1 93 ? 14.117 9.32 2.662 1 93.69 93 ASN B N 1
ATOM 1972 C CA . ASN B 1 93 ? 14.039 9.82 4.031 1 93.69 93 ASN B CA 1
ATOM 1973 C C . ASN B 1 93 ? 12.633 9.656 4.605 1 93.69 93 ASN B C 1
ATOM 1975 O O . ASN B 1 93 ? 11.805 10.57 4.492 1 93.69 93 ASN B O 1
ATOM 1979 N N . ALA B 1 94 ? 12.43 8.523 5.262 1 95.31 94 ALA B N 1
ATOM 1980 C CA . ALA B 1 94 ? 11.102 8.172 5.762 1 95.31 94 ALA B CA 1
ATOM 1981 C C . ALA B 1 94 ? 10.617 9.188 6.793 1 95.31 94 ALA B C 1
ATOM 1983 O O . ALA B 1 94 ? 9.445 9.555 6.809 1 95.31 94 ALA B O 1
ATOM 1984 N N . CYS B 1 95 ? 11.523 9.648 7.641 1 96.69 95 CYS B N 1
ATOM 1985 C CA . CYS B 1 95 ? 11.125 10.617 8.656 1 96.69 95 CYS B CA 1
ATOM 1986 C C . CYS B 1 95 ? 10.703 11.938 8.016 1 96.69 95 CYS B C 1
ATOM 1988 O O . CYS B 1 95 ? 9.727 12.555 8.445 1 96.69 95 CYS B O 1
ATOM 1990 N N . PHE B 1 96 ? 11.406 12.352 7.055 1 98.06 96 PHE B N 1
ATOM 1991 C CA . PHE B 1 96 ? 10.984 13.57 6.371 1 98.06 96 PHE B CA 1
ATOM 1992 C C . PHE B 1 96 ? 9.641 13.359 5.68 1 98.06 96 PHE B C 1
ATOM 1994 O O . PHE B 1 96 ? 8.805 14.266 5.656 1 98.06 96 PHE B O 1
ATOM 2001 N N . ASN B 1 97 ? 9.453 12.18 5.055 1 98.44 97 ASN B N 1
ATOM 2002 C CA . ASN B 1 97 ? 8.164 11.883 4.438 1 98.44 97 ASN B CA 1
ATOM 2003 C C . ASN B 1 97 ? 7.023 12.023 5.441 1 98.44 97 ASN B C 1
ATOM 2005 O O . ASN B 1 97 ? 5.98 12.602 5.125 1 98.44 97 ASN B O 1
ATOM 2009 N N . VAL B 1 98 ? 7.219 11.555 6.656 1 98.62 98 VAL B N 1
ATOM 2010 C CA . VAL B 1 98 ? 6.227 11.664 7.719 1 98.62 98 VAL B CA 1
ATOM 2011 C C . VAL B 1 98 ? 5.98 13.133 8.047 1 98.62 98 VAL B C 1
ATOM 2013 O O . VAL B 1 98 ? 4.832 13.555 8.211 1 98.62 98 VAL B O 1
ATOM 2016 N N . GLN B 1 99 ? 7.043 13.938 8.117 1 98.75 99 GLN B N 1
ATOM 2017 C CA . GLN B 1 99 ? 6.891 15.375 8.336 1 98.75 99 GLN B CA 1
ATOM 2018 C C . GLN B 1 99 ? 6.047 16 7.234 1 98.75 99 GLN B C 1
ATOM 2020 O O . GLN B 1 99 ? 5.172 16.828 7.512 1 98.75 99 GLN B O 1
ATOM 2025 N N . ALA B 1 100 ? 6.305 15.625 6.027 1 98.88 100 ALA B N 1
ATOM 2026 C CA . ALA B 1 100 ? 5.555 16.156 4.891 1 98.88 100 ALA B CA 1
ATOM 2027 C C . ALA B 1 100 ? 4.078 15.781 4.984 1 98.88 100 ALA B C 1
ATOM 2029 O O . ALA B 1 100 ? 3.203 16.609 4.723 1 98.88 100 ALA B O 1
ATOM 2030 N N . GLY B 1 101 ? 3.836 14.523 5.324 1 98.81 101 GLY B N 1
ATOM 2031 C CA . GLY B 1 101 ? 2.455 14.102 5.5 1 98.81 101 GLY B CA 1
ATOM 2032 C C . GLY B 1 101 ? 1.729 14.875 6.582 1 98.81 101 GLY B C 1
ATOM 2033 O O . GLY B 1 101 ? 0.574 15.273 6.402 1 98.81 101 GLY B O 1
ATOM 2034 N N . ALA B 1 102 ? 2.377 15.102 7.703 1 98.81 102 ALA B N 1
ATOM 2035 C CA . ALA B 1 102 ? 1.799 15.898 8.781 1 98.81 102 ALA B CA 1
ATOM 2036 C C . ALA B 1 102 ? 1.526 17.328 8.328 1 98.81 102 ALA B C 1
ATOM 2038 O O . ALA B 1 102 ? 0.493 17.906 8.672 1 98.81 102 ALA B O 1
ATOM 2039 N N . TRP B 1 103 ? 2.463 17.875 7.605 1 98.81 103 TRP B N 1
ATOM 2040 C CA . TRP B 1 103 ? 2.32 19.219 7.039 1 98.81 103 TRP B CA 1
ATOM 2041 C C . TRP B 1 103 ? 1.089 19.297 6.145 1 98.81 103 TRP B C 1
ATOM 2043 O O . TRP B 1 103 ? 0.285 20.219 6.27 1 98.81 103 TRP B O 1
ATOM 2053 N N . VAL B 1 104 ? 0.89 18.359 5.273 1 98.81 104 VAL B N 1
ATOM 2054 C CA . VAL B 1 104 ? -0.265 18.328 4.383 1 98.81 104 VAL B CA 1
ATOM 2055 C C . VAL B 1 104 ? -1.549 18.234 5.203 1 98.81 104 VAL B C 1
ATOM 2057 O O . VAL B 1 104 ? -2.49 19 4.973 1 98.81 104 VAL B O 1
ATOM 2060 N N . LEU B 1 105 ? -1.564 17.312 6.16 1 98.75 105 LEU B N 1
ATOM 2061 C CA . LEU B 1 105 ? -2.756 17.125 6.98 1 98.75 105 LEU B CA 1
ATOM 2062 C C . LEU B 1 105 ? -3.113 18.422 7.719 1 98.75 105 LEU B C 1
ATOM 2064 O O . LEU B 1 105 ? -4.277 18.812 7.742 1 98.75 105 LEU B O 1
ATOM 2068 N N . ALA B 1 106 ? -2.107 19.047 8.336 1 98.62 106 ALA B N 1
ATOM 2069 C CA . ALA B 1 106 ? -2.338 20.281 9.086 1 98.62 106 ALA B CA 1
ATOM 2070 C C . ALA B 1 106 ? -2.977 21.344 8.203 1 98.62 106 ALA B C 1
ATOM 2072 O O . ALA B 1 106 ? -3.869 22.062 8.641 1 98.62 106 ALA B O 1
ATOM 2073 N N . GLN B 1 107 ? -2.564 21.438 7.012 1 98.25 107 GLN B N 1
ATOM 2074 C CA . GLN B 1 107 ? -3.137 22.406 6.082 1 98.25 107 GLN B CA 1
ATOM 2075 C C . GLN B 1 107 ? -4.609 22.109 5.82 1 98.25 107 GLN B C 1
ATOM 2077 O O . GLN B 1 107 ? -5.426 23.031 5.727 1 98.25 107 GLN B O 1
ATOM 2082 N N . HIS B 1 108 ? -4.891 20.844 5.621 1 98.5 108 HIS B N 1
ATOM 2083 C CA . HIS B 1 108 ? -6.277 20.469 5.375 1 98.5 108 HIS B CA 1
ATOM 2084 C C . HIS B 1 108 ? -7.152 20.781 6.59 1 98.5 108 HIS B C 1
ATOM 2086 O O . HIS B 1 108 ? -8.242 21.328 6.453 1 98.5 108 HIS B O 1
ATOM 2092 N N . LEU B 1 109 ? -6.695 20.438 7.789 1 98.25 109 LEU B N 1
ATOM 2093 C CA . LEU B 1 109 ? -7.465 20.656 9.016 1 98.25 109 LEU B CA 1
ATOM 2094 C C . LEU B 1 109 ? -7.688 22.141 9.266 1 98.25 109 LEU B C 1
ATOM 2096 O O . LEU B 1 109 ? -8.711 22.531 9.836 1 98.25 109 LEU B O 1
ATOM 2100 N N . ARG B 1 110 ? -6.785 22.953 8.812 1 97.88 110 ARG B N 1
ATOM 2101 C CA . ARG B 1 110 ? -6.957 24.391 8.938 1 97.88 110 ARG B CA 1
ATOM 2102 C C . ARG B 1 110 ? -8.133 24.875 8.094 1 97.88 110 ARG B C 1
ATOM 2104 O O . ARG B 1 110 ? -8.812 25.844 8.461 1 97.88 110 ARG B O 1
ATOM 2111 N N . VAL B 1 111 ? -8.398 24.203 7.082 1 97.94 111 VAL B N 1
ATOM 2112 C CA . VAL B 1 111 ? -9.438 24.625 6.145 1 97.94 111 VAL B CA 1
ATOM 2113 C C . VAL B 1 111 ? -10.805 24.203 6.664 1 97.94 111 VAL B C 1
ATOM 2115 O O . VAL B 1 111 ? -11.766 24.969 6.617 1 97.94 111 VAL B O 1
ATOM 2118 N N . CYS B 1 112 ? -10.969 23.031 7.188 1 98 112 CYS B N 1
ATOM 2119 C CA . CYS B 1 112 ? -12.312 22.516 7.402 1 98 112 CYS B CA 1
ATOM 2120 C C . CYS B 1 112 ? -12.469 21.969 8.82 1 98 112 CYS B C 1
ATOM 2122 O O . CYS B 1 112 ? -13.484 21.359 9.148 1 98 112 CYS B O 1
ATOM 2124 N N . GLY B 1 113 ? -11.43 22.094 9.711 1 97.38 113 GLY B N 1
ATOM 2125 C CA . GLY B 1 113 ? -11.555 21.766 11.125 1 97.38 113 GLY B CA 1
ATOM 2126 C C . GLY B 1 113 ? -11 20.406 11.484 1 97.38 113 GLY B C 1
ATOM 2127 O O . GLY B 1 113 ? -10.711 19.594 10.594 1 97.38 113 GLY B O 1
ATOM 2128 N N . ASN B 1 114 ? -10.898 20.172 12.781 1 96.88 114 ASN B N 1
ATOM 2129 C CA . ASN B 1 114 ? -10.344 18.938 13.312 1 96.88 114 ASN B CA 1
ATOM 2130 C C . ASN B 1 114 ? -11.422 17.875 13.477 1 96.88 114 ASN B C 1
ATOM 2132 O O . ASN B 1 114 ? -11.812 17.547 14.602 1 96.88 114 ASN B O 1
ATOM 2136 N N . THR B 1 115 ? -11.945 17.328 12.406 1 97.75 115 THR B N 1
ATOM 2137 C CA . THR B 1 115 ? -12.992 16.312 12.375 1 97.75 115 THR B CA 1
ATOM 2138 C C . THR B 1 115 ? -12.578 15.141 11.492 1 97.75 115 THR B C 1
ATOM 2140 O O . THR B 1 115 ? -11.727 15.289 10.609 1 97.75 115 THR B O 1
ATOM 2143 N N . TRP B 1 116 ? -13.203 14.039 11.695 1 98.06 116 TRP B N 1
ATOM 2144 C CA . TRP B 1 116 ? -12.977 12.875 10.852 1 98.06 116 TRP B CA 1
ATOM 2145 C C . TRP B 1 116 ? -13.344 13.172 9.398 1 98.06 116 TRP B C 1
ATOM 2147 O O . TRP B 1 116 ? -12.648 12.75 8.477 1 98.06 116 TRP B O 1
ATOM 2157 N N . ARG B 1 117 ? -14.461 13.859 9.305 1 97 117 ARG B N 1
ATOM 2158 C CA . ARG B 1 117 ? -14.875 14.234 7.953 1 97 117 ARG B CA 1
ATOM 2159 C C . ARG B 1 117 ? -13.781 15.031 7.246 1 97 117 ARG B C 1
ATOM 2161 O O . ARG B 1 117 ? -13.469 14.766 6.086 1 97 117 ARG B O 1
ATOM 2168 N N . CYS B 1 118 ? -13.219 16.016 7.871 1 98.38 118 CYS B N 1
ATOM 2169 C CA 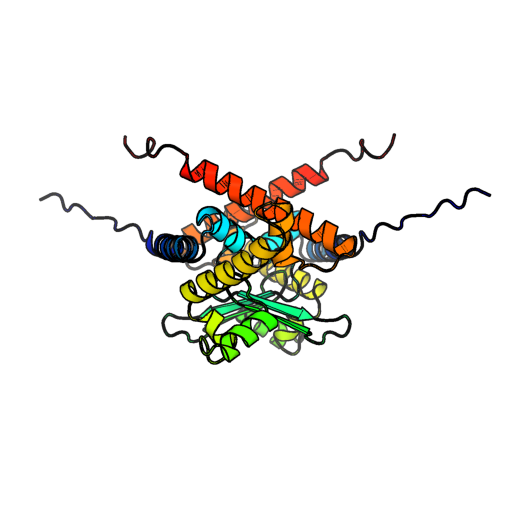. CYS B 1 118 ? -12.164 16.812 7.27 1 98.38 118 CYS B CA 1
ATOM 2170 C C . CYS B 1 118 ? -10.906 15.984 7.039 1 98.38 118 CYS B C 1
ATOM 2172 O O . CYS B 1 118 ? -10.195 16.188 6.055 1 98.38 118 CYS B O 1
ATOM 2174 N N . LEU B 1 119 ? -10.625 15.031 7.941 1 98.69 119 LEU B N 1
ATOM 2175 C CA . LEU B 1 119 ? -9.477 14.141 7.781 1 98.69 119 LEU B CA 1
ATOM 2176 C C . LEU B 1 119 ? -9.523 13.43 6.43 1 98.69 119 LEU B C 1
ATOM 2178 O O . LEU B 1 119 ? -8.484 13.234 5.793 1 98.69 119 LEU B O 1
ATOM 2182 N N . GLY B 1 120 ? -10.711 13.102 5.984 1 98.69 120 GLY B N 1
ATOM 2183 C CA . GLY B 1 120 ? -10.891 12.414 4.715 1 98.69 120 GLY B CA 1
ATOM 2184 C C . GLY B 1 120 ? -10.375 13.203 3.529 1 98.69 120 GLY B C 1
ATOM 2185 O O . GLY B 1 120 ? -10.086 12.633 2.475 1 98.69 120 GLY B O 1
ATOM 2186 N N . SER B 1 121 ? -10.266 14.547 3.688 1 98.5 121 SER B N 1
ATOM 2187 C CA . SER B 1 121 ? -9.781 15.383 2.592 1 98.5 121 SER B CA 1
ATOM 2188 C C . SER B 1 121 ? -8.305 15.133 2.32 1 98.5 121 SER B C 1
ATOM 2190 O O . SER B 1 121 ? -7.785 15.531 1.274 1 98.5 121 SER B O 1
ATOM 2192 N N . TYR B 1 122 ? -7.621 14.492 3.256 1 98.38 122 TYR B N 1
ATOM 2193 C CA . TYR B 1 122 ? -6.234 14.102 3.025 1 98.38 122 TYR B CA 1
ATOM 2194 C C . TYR B 1 122 ? -6.113 13.242 1.773 1 98.38 122 TYR B C 1
ATOM 2196 O O . TYR B 1 122 ? -5.176 13.398 0.991 1 98.38 122 TYR B O 1
ATOM 2204 N N . ASN B 1 123 ? -7 12.375 1.53 1 96.31 123 ASN B N 1
ATOM 2205 C CA . ASN B 1 123 ? -7.043 11.43 0.417 1 96.31 123 ASN B CA 1
ATOM 2206 C C . ASN B 1 123 ? -7.906 11.953 -0.728 1 96.31 123 ASN B C 1
ATOM 2208 O O . ASN B 1 123 ? -7.52 11.859 -1.895 1 96.31 123 ASN B O 1
ATOM 2212 N N . ALA B 1 124 ? -9.039 12.641 -0.387 1 96.5 124 ALA B N 1
ATOM 2213 C CA . ALA B 1 124 ? -10.047 12.867 -1.423 1 96.5 124 ALA B CA 1
ATOM 2214 C C . ALA B 1 124 ? -10.133 14.352 -1.776 1 96.5 124 ALA B C 1
ATOM 2216 O O . ALA B 1 124 ? -10.922 14.742 -2.643 1 96.5 124 ALA B O 1
ATOM 2217 N N . GLY B 1 125 ? -9.375 15.172 -1.098 1 96.69 125 GLY B N 1
ATOM 2218 C CA . GLY B 1 125 ? -9.375 16.594 -1.396 1 96.69 125 GLY B CA 1
ATOM 2219 C C . GLY B 1 125 ? -10.672 17.281 -1.032 1 96.69 125 GLY B C 1
ATOM 2220 O O . GLY B 1 125 ? -11.445 16.766 -0.221 1 96.69 125 GLY B O 1
ATOM 2221 N N . PHE B 1 126 ? -10.891 18.422 -1.691 1 97.25 126 PHE B N 1
ATOM 2222 C CA . PHE B 1 126 ? -11.969 19.297 -1.237 1 97.25 126 PHE B CA 1
ATOM 2223 C C . PHE B 1 126 ? -13.031 19.453 -2.314 1 97.25 126 PHE B C 1
ATOM 2225 O O . PHE B 1 126 ? -13.945 20.266 -2.18 1 97.25 126 PHE B O 1
ATOM 2232 N N . ASP B 1 127 ? -12.836 18.688 -3.451 1 96.44 127 ASP B N 1
ATOM 2233 C CA . ASP B 1 127 ? -13.867 18.75 -4.48 1 96.44 127 ASP B CA 1
ATOM 2234 C C . ASP B 1 127 ? -15.25 18.5 -3.883 1 96.44 127 ASP B C 1
ATOM 2236 O O . ASP B 1 127 ? -15.453 17.531 -3.141 1 96.44 127 ASP B O 1
ATOM 2240 N N . PRO B 1 128 ? -16.234 19.312 -4.188 1 95.88 128 PRO B N 1
ATOM 2241 C CA . PRO B 1 128 ? -17.531 19.25 -3.486 1 95.88 128 PRO B CA 1
ATOM 2242 C C . PRO B 1 128 ? -18.469 18.188 -4.059 1 95.88 128 PRO B C 1
ATOM 2244 O O . PRO B 1 128 ? -19.594 18.031 -3.584 1 95.88 128 PRO B O 1
ATOM 2247 N N . SER B 1 129 ? -18.047 17.438 -5 1 97.12 129 SER B N 1
ATOM 2248 C CA . SER B 1 129 ? -18.922 16.422 -5.598 1 97.12 129 SER B CA 1
ATOM 2249 C C . SER B 1 129 ? -19.297 15.352 -4.586 1 97.12 129 SER B C 1
ATOM 2251 O O . SER B 1 129 ? -18.562 15.086 -3.641 1 97.12 129 SER B O 1
ATOM 2253 N N . GLN B 1 130 ? -20.438 14.766 -4.82 1 96.81 130 GLN B N 1
ATOM 2254 C CA . GLN B 1 130 ? -20.922 13.695 -3.949 1 96.81 130 GLN B CA 1
ATOM 2255 C C . GLN B 1 130 ? -19.969 12.508 -3.957 1 96.81 130 GLN B C 1
ATOM 2257 O O . GLN B 1 130 ? -19.734 11.883 -2.92 1 96.81 130 GLN B O 1
ATOM 2262 N N . ARG B 1 131 ? -19.5 12.328 -5.078 1 95.38 131 ARG B N 1
ATOM 2263 C CA . ARG B 1 131 ? -18.547 11.219 -5.203 1 95.38 131 ARG B CA 1
ATOM 2264 C C . ARG B 1 131 ? -17.344 11.414 -4.301 1 95.38 131 ARG B C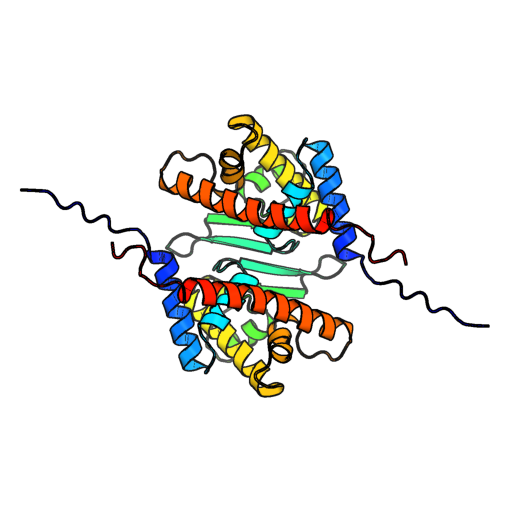 1
ATOM 2266 O O . ARG B 1 131 ? -16.938 10.5 -3.586 1 95.38 131 ARG B O 1
ATOM 2273 N N . GLN B 1 132 ? -16.797 12.562 -4.32 1 96.06 132 GLN B N 1
ATOM 2274 C CA . GLN B 1 132 ? -15.617 12.836 -3.504 1 96.06 132 GLN B CA 1
ATOM 2275 C C . GLN B 1 132 ? -15.977 12.875 -2.02 1 96.06 132 GLN B C 1
ATOM 2277 O O . GLN B 1 132 ? -15.172 12.477 -1.176 1 96.06 132 GLN B O 1
ATOM 2282 N N . GLU B 1 133 ? -17.172 13.312 -1.743 1 97.06 133 GLU B N 1
ATOM 2283 C CA . GLU B 1 133 ? -17.609 13.289 -0.355 1 97.06 133 GLU B CA 1
ATOM 2284 C C . GLU B 1 133 ? -17.672 11.859 0.183 1 97.06 133 GLU B C 1
ATOM 2286 O O . GLU B 1 133 ? -17.234 11.602 1.308 1 97.06 133 GLU B O 1
ATOM 2291 N N . GLN B 1 134 ? -18.203 11 -0.59 1 97.06 134 GLN B N 1
ATOM 2292 C CA . GLN B 1 134 ? -18.266 9.594 -0.184 1 97.06 134 GLN B CA 1
ATOM 2293 C C . GLN B 1 134 ? -16.859 9.016 0.022 1 97.06 134 GLN B C 1
ATOM 2295 O O . GLN B 1 134 ? -16.641 8.25 0.959 1 97.06 134 GLN B O 1
ATOM 2300 N N . ARG B 1 135 ? -15.969 9.398 -0.836 1 95.75 135 ARG B N 1
ATOM 2301 C CA . ARG B 1 135 ? -14.586 8.953 -0.695 1 95.75 135 ARG B CA 1
ATOM 2302 C C . ARG B 1 135 ? -13.969 9.484 0.595 1 95.75 135 ARG B C 1
ATOM 2304 O O . ARG B 1 135 ? -13.242 8.766 1.283 1 95.75 135 ARG B O 1
ATOM 2311 N N . ARG B 1 136 ? -14.281 10.758 0.938 1 97.75 136 ARG B N 1
ATOM 2312 C CA . ARG B 1 136 ? -13.789 11.336 2.182 1 97.75 136 ARG B CA 1
ATOM 2313 C C . ARG B 1 136 ? -14.281 10.547 3.389 1 97.75 136 ARG B C 1
ATOM 2315 O O . ARG B 1 136 ? -13.492 10.211 4.277 1 97.75 136 ARG B O 1
ATOM 2322 N N . LEU B 1 137 ? -15.461 10.242 3.371 1 98.12 137 LEU B N 1
ATOM 2323 C CA . LEU B 1 137 ? -16.062 9.547 4.504 1 98.12 137 LEU B CA 1
ATOM 2324 C C . LEU B 1 137 ? -15.531 8.117 4.609 1 98.12 137 LEU B C 1
ATOM 2326 O O . LEU B 1 137 ? -15.258 7.633 5.707 1 98.12 137 LEU B O 1
ATOM 2330 N N . HIS B 1 138 ? -15.414 7.465 3.502 1 95.81 138 HIS B N 1
ATOM 2331 C CA . HIS B 1 138 ? -14.891 6.105 3.492 1 95.81 138 HIS B CA 1
ATOM 2332 C C . HIS B 1 138 ? -13.461 6.062 4.02 1 95.81 138 HIS B C 1
ATOM 2334 O O . HIS B 1 138 ? -13.125 5.227 4.863 1 95.81 138 HIS B O 1
ATOM 2340 N N . TYR B 1 139 ? -12.68 6.992 3.52 1 96.88 139 TYR B N 1
ATOM 2341 C CA . TYR B 1 139 ? -11.289 7.059 3.961 1 96.88 139 TYR B CA 1
ATOM 2342 C C . TYR B 1 139 ? -11.211 7.336 5.457 1 96.88 139 TYR B C 1
ATOM 2344 O O . TYR B 1 139 ? -10.438 6.695 6.172 1 96.88 139 TYR B O 1
ATOM 2352 N N . ALA B 1 140 ? -11.961 8.273 5.867 1 98.56 140 ALA B N 1
ATOM 2353 C CA . ALA B 1 140 ? -11.992 8.617 7.289 1 98.56 140 ALA B CA 1
ATOM 2354 C C . ALA B 1 140 ? -12.328 7.395 8.141 1 98.56 140 ALA B C 1
ATOM 2356 O O . ALA B 1 140 ? -11.703 7.164 9.18 1 98.56 140 ALA B O 1
ATOM 2357 N N . GLN B 1 141 ? -13.242 6.648 7.715 1 97.81 141 GLN B N 1
ATOM 2358 C CA . GLN B 1 141 ? -13.641 5.457 8.461 1 97.81 141 GLN B CA 1
ATOM 2359 C C . GLN B 1 141 ? -12.508 4.434 8.508 1 97.81 141 GLN B C 1
ATOM 2361 O O . GLN B 1 141 ? -12.273 3.807 9.539 1 97.81 141 GLN B O 1
ATOM 2366 N N . GLN B 1 142 ? -11.867 4.25 7.414 1 95.44 142 GLN B N 1
ATOM 2367 C CA . GLN B 1 142 ? -10.742 3.316 7.375 1 95.44 142 GLN B CA 1
ATOM 2368 C C . GLN B 1 142 ? -9.648 3.732 8.359 1 95.44 142 GLN B C 1
ATOM 2370 O O . GLN B 1 142 ? -9.148 2.906 9.117 1 95.44 142 GLN B O 1
ATOM 2375 N N . VAL B 1 143 ? -9.289 4.992 8.336 1 98 143 VAL B N 1
ATOM 2376 C CA . VAL B 1 143 ? -8.25 5.492 9.227 1 98 143 VAL B CA 1
ATOM 2377 C C . VAL B 1 143 ? -8.703 5.367 10.68 1 98 143 VAL B C 1
ATOM 2379 O O . VAL B 1 143 ? -7.922 4.977 11.547 1 98 143 VAL B O 1
ATOM 2382 N N . ARG B 1 144 ? -9.922 5.68 10.922 1 98.25 144 ARG B N 1
ATOM 2383 C CA . ARG B 1 144 ? -10.453 5.59 12.281 1 98.25 144 ARG B CA 1
ATOM 2384 C C . ARG B 1 144 ? -10.359 4.16 12.805 1 98.25 144 ARG B C 1
ATOM 2386 O O . ARG B 1 144 ? -10.031 3.947 13.977 1 98.25 144 ARG B O 1
ATOM 2393 N N . ASN B 1 145 ? -10.656 3.195 11.977 1 95.31 145 ASN B N 1
ATOM 2394 C CA . ASN B 1 145 ? -10.555 1.801 12.398 1 95.31 145 ASN B CA 1
ATOM 2395 C C . ASN B 1 145 ? -9.133 1.447 12.836 1 95.31 145 ASN B C 1
ATOM 2397 O O . ASN B 1 145 ? -8.945 0.79 13.859 1 95.31 145 ASN B O 1
ATOM 2401 N N . VAL B 1 146 ? -8.172 1.846 12.086 1 94.75 146 VAL B N 1
ATOM 2402 C CA . VAL B 1 146 ? -6.777 1.589 12.422 1 94.75 146 VAL B CA 1
ATOM 2403 C C . VAL B 1 146 ? -6.402 2.336 13.695 1 94.75 146 VAL B C 1
ATOM 2405 O O . VAL B 1 146 ? -5.758 1.776 14.586 1 94.75 146 VAL B O 1
ATOM 2408 N N . TYR B 1 147 ? -6.801 3.586 13.742 1 97.25 147 TYR B N 1
ATOM 2409 C CA . TYR B 1 147 ? -6.531 4.434 14.898 1 97.25 147 TYR B CA 1
ATOM 2410 C C . TYR B 1 147 ? -7.043 3.785 16.188 1 97.25 147 TYR B C 1
ATOM 2412 O O . TYR B 1 147 ? -6.32 3.709 17.172 1 97.25 147 TYR B O 1
ATOM 2420 N N . ASP B 1 148 ? -8.211 3.32 16.156 1 96.69 148 ASP B N 1
ATOM 2421 C CA . ASP B 1 148 ? -8.828 2.703 17.328 1 96.69 148 ASP B CA 1
ATOM 2422 C C . ASP B 1 148 ? -8.078 1.435 17.734 1 96.69 148 ASP B C 1
ATOM 2424 O O . ASP B 1 148 ? -7.91 1.166 18.922 1 96.69 148 ASP B O 1
ATOM 2428 N N . ARG B 1 149 ? -7.695 0.706 16.812 1 92.5 149 ARG B N 1
ATOM 2429 C CA . ARG B 1 149 ? -6.926 -0.496 17.109 1 92.5 149 ARG B CA 1
ATOM 2430 C C . ARG B 1 149 ? -5.598 -0.143 17.781 1 92.5 149 ARG B C 1
ATOM 2432 O O . ARG B 1 149 ? -5.188 -0.794 18.734 1 92.5 149 ARG B O 1
ATOM 2439 N N . LEU B 1 150 ? -4.902 0.849 17.25 1 93.88 150 LEU B N 1
ATOM 2440 C CA . LEU B 1 150 ? -3.633 1.285 17.812 1 93.88 150 LEU B CA 1
ATOM 2441 C C . LEU B 1 150 ? -3.824 1.767 19.25 1 93.88 150 LEU B C 1
ATOM 2443 O O . LEU B 1 150 ? -3.016 1.453 20.125 1 93.88 150 LEU B O 1
ATOM 2447 N N . LYS B 1 151 ? -4.867 2.549 19.438 1 95.31 151 LYS B N 1
ATOM 2448 C CA . LYS B 1 151 ? -5.141 3.066 20.781 1 95.31 151 LYS B CA 1
ATOM 2449 C C . LYS B 1 151 ? -5.445 1.933 21.75 1 95.31 151 LYS B C 1
ATOM 2451 O O . LYS B 1 151 ? -5.043 1.982 22.922 1 95.31 151 LYS B O 1
ATOM 2456 N N . ALA B 1 152 ? -6.074 0.911 21.297 1 91.44 152 ALA B N 1
ATOM 2457 C CA . ALA B 1 152 ? -6.391 -0.246 22.125 1 91.44 152 ALA B CA 1
ATOM 2458 C C . ALA B 1 152 ? -5.125 -1.018 22.5 1 91.44 152 ALA B C 1
ATOM 2460 O O . ALA B 1 152 ? -4.992 -1.507 23.625 1 91.44 152 ALA B O 1
ATOM 2461 N N . LEU B 1 153 ? -4.273 -1.154 21.578 1 85.88 153 LEU B N 1
ATOM 2462 C CA . LEU B 1 153 ? -3.023 -1.874 21.812 1 85.88 153 LEU B CA 1
ATOM 2463 C C . LEU B 1 153 ? -2.105 -1.083 22.75 1 85.88 153 LEU B C 1
ATOM 2465 O O . LEU B 1 153 ? -1.333 -1.668 23.5 1 85.88 153 LEU B O 1
ATOM 2469 N N . GLY B 1 154 ? -1.928 0.15 22.469 1 74.81 154 GLY B N 1
ATOM 2470 C CA . GLY B 1 154 ? -1.126 0.989 23.344 1 74.81 154 GLY B CA 1
ATOM 2471 C C . GLY B 1 154 ? -1.698 1.106 24.75 1 74.81 154 GLY B C 1
ATOM 2472 O O . GLY B 1 154 ? -0.958 1.316 25.703 1 74.81 154 GLY B O 1
ATOM 2473 N N . ALA B 1 155 ? -2.986 1.161 24.797 1 57.69 155 ALA B N 1
ATOM 2474 C CA . ALA B 1 155 ? -3.645 1.174 26.094 1 57.69 155 ALA B CA 1
ATOM 2475 C C . ALA B 1 155 ? -3.527 -0.184 26.781 1 57.69 155 ALA B C 1
ATOM 2477 O O . ALA B 1 155 ? -3.854 -0.32 27.969 1 57.69 155 ALA B O 1
ATOM 2478 N N . ALA B 1 156 ? -3.184 -1.226 26.031 1 50.06 156 ALA B N 1
ATOM 2479 C CA . ALA B 1 156 ? -3.082 -2.502 26.734 1 50.06 156 ALA B CA 1
ATOM 2480 C C . ALA B 1 156 ? -2.002 -2.451 27.812 1 50.06 156 ALA B C 1
ATOM 2482 O O . ALA B 1 156 ? -0.889 -1.982 27.562 1 50.06 156 ALA B O 1
ATOM 2483 N N . PRO B 1 157 ? -2.266 -2.566 29.047 1 41.94 157 PRO B N 1
ATOM 2484 C CA . PRO B 1 157 ? -1.382 -2.498 30.219 1 41.94 157 PRO B CA 1
ATOM 2485 C C . PRO B 1 157 ? -0.119 -3.34 30.047 1 41.94 157 PRO B C 1
ATOM 2487 O O . PRO B 1 157 ? -0.171 -4.43 29.469 1 41.94 157 PRO B O 1
ATOM 2490 N N . ALA B 1 158 ? 1.154 -2.768 29.969 1 37.53 158 ALA B N 1
ATOM 2491 C CA . ALA B 1 158 ? 2.436 -3.416 30.25 1 37.53 158 ALA B CA 1
ATOM 2492 C C . ALA B 1 158 ? 2.293 -4.477 31.328 1 37.53 158 ALA B C 1
ATOM 2494 O O . ALA B 1 158 ? 3.291 -5.016 31.812 1 37.53 158 ALA B O 1
ATOM 2495 N N . HIS B 1 159 ? 1.268 -4.812 31.875 1 33.88 159 HIS B N 1
ATOM 2496 C CA . HIS B 1 159 ? 1.263 -5.754 33 1 33.88 159 HIS B CA 1
ATOM 2497 C C . HIS B 1 159 ? 1.809 -7.113 32.562 1 33.88 159 HIS B C 1
ATOM 2499 O O . HIS B 1 159 ? 2.023 -7.988 33.406 1 33.88 159 HIS B O 1
ATOM 2505 N N . LEU B 1 160 ? 1.806 -7.453 31.25 1 30.25 160 LEU B N 1
ATOM 2506 C CA . LEU B 1 160 ? 2.271 -8.828 31.125 1 30.25 160 LEU B CA 1
ATOM 2507 C C . LEU B 1 160 ? 3.791 -8.906 31.234 1 30.25 160 LEU B C 1
ATOM 2509 O O . LEU B 1 160 ? 4.371 -9.992 31.172 1 30.25 160 LEU B O 1
ATOM 2513 N N . ALA B 1 161 ? 4.578 -7.91 31.016 1 25.94 161 ALA B N 1
ATOM 2514 C CA . ALA B 1 161 ? 6.004 -8.148 31.219 1 25.94 161 ALA B CA 1
ATOM 2515 C C . ALA B 1 161 ? 6.336 -8.266 32.688 1 25.94 161 ALA B C 1
ATOM 2517 O O . ALA B 1 161 ? 7.367 -8.828 33.062 1 25.94 161 ALA B O 1
ATOM 2518 N N . ILE B 1 162 ? 5.898 -7.461 33.562 1 20.12 162 ILE B N 1
ATOM 2519 C CA . ILE B 1 162 ? 6.59 -7.215 34.844 1 20.12 162 ILE B CA 1
ATOM 2520 C C . ILE B 1 162 ? 6.391 -8.398 35.781 1 20.12 162 ILE B C 1
ATOM 2522 O O . ILE B 1 162 ? 7.152 -8.578 36.719 1 20.12 162 ILE B O 1
ATOM 2526 N N . ARG B 1 163 ? 5.836 -9.594 35.406 1 22.27 163 ARG B N 1
ATOM 2527 C CA . ARG B 1 163 ? 6.125 -10.422 36.594 1 22.27 163 ARG B CA 1
ATOM 2528 C C . ARG B 1 163 ? 7.523 -11.031 36.5 1 22.27 163 ARG B C 1
ATOM 2530 O O . ARG B 1 163 ? 8 -11.328 35.406 1 22.27 163 ARG B O 1
#

Nearest PDB structures (foldseek):
  5aa2-assembly2_B  TM=7.277E-01  e=1.261E-04  Pseudomonas aeruginosa BWHPSA013
  5aa3-assembly1_A  TM=7.150E-01  e=1.026E-04  Pseudomonas aeruginosa BWHPSA013
  5aa4-assembly3_C  TM=6.656E-01  e=4.575E-04  Pseudomonas aeruginosa BWHPSA013
  6ghy-assembly2_A  TM=6.330E-01  e=3.787E-03  Escherichia coli K-12
  6ghz-assembly2_A  TM=5.817E-01  e=8.206E-03  Escherichia coli K-12

Foldseek 3Di:
DPPPPPPPPPCPPVVVVQVLLVVLCVVLVHDSLLLVLQLCVQANQFLQDKDFDADPVRHGDWMFHGSNRHIPVLLVVCCVVVNDVGSCVSSVDRSVVSNSNSVLQSVQCVVPHDDLLSSLCSPLNDPPDPVSSVSSNVSSVSSVVSSVVSVVVVPPDPPVVVD/DPPPPPPPPCCPPVVVVQVLLVVLCVVLVHDSLLLVLQLCVQANQFLQDKDFDADPVRHGDWMFHGSNRHIPVLLVVCCVVVNDVGSCVSSVDRSVVSNSNSVLQSVQCVVPHDDLLSSLCSPLNDPPDPVSSVSSNVSSVSSVVSSVVSVVVVPPDPVVPPD

Sequence (326 aa):
MRCLWLVLALSAPMQASAFCFQEAGQRYGVDPVLLQAIGIQESKLQPGAVNLNRDSSGKVLSTDYGVMQISTRNANRLVRMGLITRAEDLLTNACFNVQAGAWVLAQHLRVCGNTWRCLGSYNAGFDPSQRQEQRRLHYAQQVRNVYDRLKALGAAPAHLAIRMRCLWLVLALSAPMQASAFCFQEAGQRYGVDPVLLQAIGIQESKLQPGAVNLNRDSSGKVLSTDYGVMQISTRNANRLVRMGLITRAEDLLTNACFNVQAGAWVLAQHLRVCGNTWRCLGSYNAGFDPSQRQEQRRLHYAQQVRNVYDRLKALGAAPAHLAIR

Solvent-accessible surface area (backbone atoms only — not comparable to full-atom values): 17394 Å² total; per-residue (Å²): 133,85,81,77,78,77,76,77,73,85,58,54,72,67,52,58,53,50,53,34,32,46,54,27,14,65,75,53,74,43,62,31,63,53,52,46,18,44,18,39,71,58,40,67,62,29,36,34,30,32,37,48,40,55,48,96,87,64,51,75,74,43,40,24,36,7,23,43,41,46,38,48,70,58,36,51,50,37,31,74,71,63,77,40,87,50,64,69,56,32,42,76,35,53,52,58,23,41,36,51,37,39,53,53,43,42,56,47,31,70,74,66,36,97,44,57,64,35,55,7,30,73,81,40,48,80,59,82,48,68,68,36,47,52,46,9,48,50,47,26,50,54,32,49,55,47,30,52,51,51,52,53,58,68,60,47,69,74,64,73,71,68,108,134,85,79,77,78,76,77,76,72,84,60,53,72,67,50,59,54,50,54,33,32,47,54,27,14,66,74,55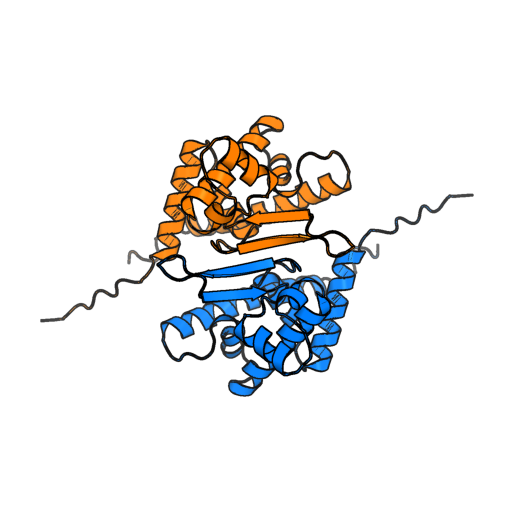,73,42,61,32,62,52,50,48,19,43,19,40,73,56,40,66,60,30,35,34,28,31,36,50,40,56,50,97,84,64,50,73,75,43,39,25,36,6,24,42,41,46,37,48,70,58,36,51,51,36,32,74,71,65,77,40,88,49,64,70,57,33,43,77,34,53,51,57,24,40,36,52,37,39,51,53,44,44,55,48,30,71,72,66,36,96,44,57,63,36,54,7,31,74,82,41,48,79,61,83,48,68,68,36,47,53,46,10,49,52,48,25,50,54,32,48,55,46,30,52,52,50,54,52,59,69,63,46,70,72,68,79,66,73,115

InterPro domains:
  IPR008258 Transglycosylase SLT domain 1 [PF01464] (20-139)
  IPR023346 Lysozyme-like domain superfamily [SSF53955] (10-151)

Radius of gyration: 21.52 Å; Cα contacts (8 Å, |Δi|>4): 447; chains: 2; bounding box: 76×53×60 Å

pLDDT: mean 87.14, std 21.29, range [20.12, 98.88]

Secondary structure (DSSP, 8-state):
-----------HHHHHHHHHHHHHHHHHT--HHHHHHHHHHHHTT-TTEEEEEE-TTS-EEEEEETTTTEEHHHHHHHHHTTS-SSGGGGGT-HHHHHHHHHHHHHHHHHHH-SSHHHHTHHHHTT--SHHHHHHHHHHHHHHHHHHHHHHHHHSS-GGGT--/-----------HHHHHHHHHHHHHHHHHT--HHHHHHHHHHHHTT-TTEEEEEE-TTS-EEEEEETTTTEEHHHHHHHHHTTS-SSGGGGGT-HHHHHHHHHHHHHHHHHHH-SSHHHHTHHHHTT--SHHHHHHHHHHHHHHHHHHHHHHHHHSS-GGGT--

Organism: Pseudomonas syringae pv. tomato (strain ATCC BAA-871 / DC3000) (NCBI:txid223283)